Protein AF-A0A066YWQ2-F1 (afdb_monomer_lite)

Sequence (299 aa):
MQLITRDQWGARPPKSPFTPISGTRGVKIHYEGTAVPSSLAAPDQHSRCAARMRDLQASHQANEKEKYIDLAYSAVVCPHGAVFEGRGPGHLQAANGPNLNSAHYSVCAMVGDEGLTEPTTAQLNGLRDAIEWLRSAGGAGSEIKGHRDGYATSCPGEPLYRWVQSGAPRPGGSLPAPAPATPPRPRAGPRPGPAGTCATTPRDRTCGPGSSGWPSAAGRSASTASSGRSPRRWLALSRARRSCRWTASSARRRGPRPGPPPSPEQAGTRSRGPKHCGPPAGEPQPWAARFRRSTPLPP

pLDDT: mean 73.49, std 28.84, range [26.42, 98.94]

Foldseek 3Di:
DAEQECVNLVHDDFQDDFDFDQEAQFEAEFEPQAADALCCLPQVNVVCVSVVLNVQQVVQCPDPVQNGSTRQACWEAELQLYIYGGVHARGFGRPLDPPCRNHHGYYYYHAYPHHRHARHLSRLQSVVVRRVRNVVRHVYHQDYHYSVPRDQDCTPPDNVRVCVVVVSDNPPNDDDDPDPPDPDDPPDPDDDDDDDDDDDDDDDDDDDDDDDDDDDDDDDDDDDDDDDDDDDDDDDDDDDDDHDDPDDDDDDDDDDDDDDDDDDDDDDDDDDDDDDDDDDDDDDDDDDDDDDDDDDDDD

Structure (mmCIF, N/CA/C/O backbone):
data_AF-A0A066YWQ2-F1
#
_entry.id   AF-A0A066YWQ2-F1
#
loop_
_atom_site.group_PDB
_atom_site.id
_atom_site.type_symbol
_atom_site.label_atom_id
_atom_site.label_alt_id
_atom_site.label_comp_id
_atom_site.label_asym_id
_atom_site.label_entity_id
_atom_site.label_seq_id
_atom_site.pdbx_PDB_ins_code
_atom_site.Cartn_x
_atom_site.Cartn_y
_atom_site.Cartn_z
_atom_site.occupancy
_atom_site.B_iso_or_equiv
_atom_site.auth_seq_id
_atom_site.auth_comp_id
_atom_site.auth_asym_id
_atom_site.auth_atom_id
_atom_site.pdbx_PDB_model_num
ATOM 1 N N . MET A 1 1 ? -15.967 -0.315 1.676 1.00 88.50 1 MET A N 1
ATOM 2 C CA . MET A 1 1 ? -14.900 -0.952 0.883 1.00 88.50 1 MET A CA 1
ATOM 3 C C . MET A 1 1 ? -15.358 -1.295 -0.519 1.00 88.50 1 MET A C 1
ATOM 5 O O . MET A 1 1 ? -16.267 -2.098 -0.680 1.00 88.50 1 MET A O 1
ATOM 9 N N . GLN A 1 2 ? -14.688 -0.719 -1.517 1.00 94.94 2 GLN A N 1
ATOM 10 C CA . GLN A 1 2 ? -14.728 -1.166 -2.910 1.00 94.94 2 GLN A CA 1
ATOM 11 C C . GLN A 1 2 ? -13.492 -2.044 -3.161 1.00 94.94 2 GLN A C 1
ATOM 13 O O . GLN A 1 2 ? -12.407 -1.519 -3.405 1.00 94.94 2 GLN A O 1
ATOM 18 N N . LEU A 1 3 ? -13.637 -3.365 -3.023 1.00 98.50 3 LEU A N 1
ATOM 19 C CA . LEU A 1 3 ? -12.562 -4.327 -3.287 1.00 98.50 3 LEU A CA 1
ATOM 20 C C . LEU A 1 3 ? -12.587 -4.747 -4.761 1.00 98.50 3 LEU A C 1
ATOM 22 O O . LEU A 1 3 ? -13.629 -5.154 -5.269 1.00 98.50 3 LEU A O 1
ATOM 26 N N . ILE A 1 4 ? -11.434 -4.665 -5.418 1.00 98.75 4 ILE A N 1
ATOM 27 C CA . ILE A 1 4 ? -11.192 -5.118 -6.785 1.00 98.75 4 ILE A CA 1
ATOM 28 C C . ILE A 1 4 ? -10.240 -6.312 -6.700 1.00 98.75 4 ILE A C 1
ATOM 30 O O . ILE A 1 4 ? -9.050 -6.161 -6.416 1.00 98.75 4 ILE A O 1
ATOM 34 N N . THR A 1 5 ? -10.791 -7.501 -6.910 1.00 98.75 5 THR A N 1
ATOM 35 C CA . THR A 1 5 ? -10.081 -8.787 -6.867 1.00 98.75 5 THR A CA 1
ATOM 36 C C . THR A 1 5 ? -9.057 -8.914 -7.987 1.00 98.75 5 THR A C 1
ATOM 38 O O . THR A 1 5 ? -9.132 -8.209 -8.999 1.00 98.75 5 THR A O 1
ATOM 41 N N . ARG A 1 6 ? -8.125 -9.858 -7.829 1.00 98.62 6 ARG A N 1
ATOM 42 C CA . ARG A 1 6 ? -7.116 -10.194 -8.849 1.00 98.62 6 ARG A CA 1
ATOM 43 C C . ARG A 1 6 ? -7.704 -10.384 -10.245 1.00 98.62 6 ARG A C 1
ATOM 45 O O . ARG A 1 6 ? -7.207 -9.790 -11.202 1.00 98.62 6 ARG A O 1
ATOM 52 N N . ASP A 1 7 ? -8.788 -11.142 -10.350 1.00 98.56 7 ASP A N 1
ATOM 53 C CA . ASP A 1 7 ? -9.440 -11.412 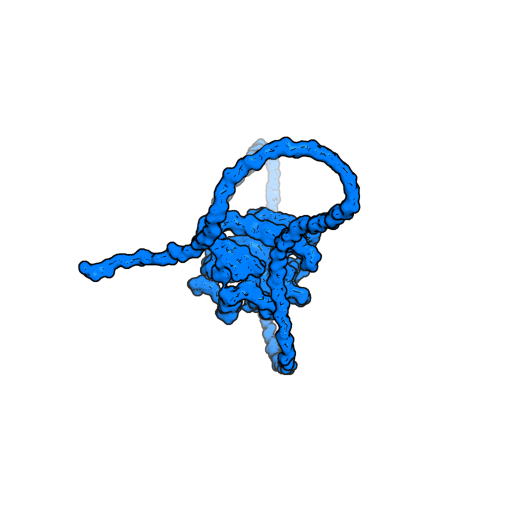-11.632 1.00 98.56 7 ASP A CA 1
ATOM 54 C C . ASP A 1 7 ? -10.046 -10.138 -12.233 1.00 98.56 7 ASP A C 1
ATOM 56 O O . ASP A 1 7 ? -9.893 -9.874 -13.425 1.00 98.56 7 ASP A O 1
ATOM 60 N N . GLN A 1 8 ? -10.659 -9.284 -11.405 1.00 98.62 8 GLN A N 1
ATOM 61 C CA . GLN A 1 8 ? -11.302 -8.047 -11.861 1.00 98.62 8 GLN A CA 1
ATOM 62 C C . GLN A 1 8 ? -10.318 -7.021 -12.438 1.00 98.62 8 GLN A C 1
ATOM 64 O O . GLN A 1 8 ? -10.678 -6.309 -13.376 1.00 98.62 8 GLN A O 1
ATOM 69 N N . TRP A 1 9 ? -9.087 -6.920 -11.919 1.00 98.62 9 TRP A N 1
ATOM 70 C CA . TRP A 1 9 ? -8.071 -6.028 -12.501 1.00 98.62 9 TRP A CA 1
ATOM 71 C C . TRP A 1 9 ? -7.197 -6.701 -13.575 1.00 98.62 9 TRP A C 1
ATOM 73 O O . TRP A 1 9 ? -6.368 -6.038 -14.211 1.00 98.62 9 TRP A O 1
ATOM 83 N N . GLY A 1 10 ? -7.430 -7.987 -13.851 1.00 98.62 10 GLY A N 1
ATOM 84 C CA . GLY A 1 10 ? -6.698 -8.756 -14.856 1.00 98.62 10 GLY A CA 1
ATOM 85 C C . GLY A 1 10 ? -5.274 -9.082 -14.415 1.00 98.62 10 GLY A C 1
ATOM 86 O O . GLY A 1 10 ? -4.327 -8.874 -15.179 1.00 98.62 10 GLY A O 1
ATOM 87 N N . ALA A 1 11 ? -5.117 -9.538 -13.172 1.00 98.62 11 ALA A N 1
ATOM 88 C CA . ALA A 1 11 ? -3.845 -9.995 -12.639 1.00 98.62 11 ALA A CA 1
ATOM 89 C C . ALA A 1 11 ? -3.306 -11.191 -13.420 1.00 98.62 11 ALA A C 1
ATOM 91 O O . ALA A 1 11 ? -4.021 -12.146 -13.714 1.00 98.62 11 ALA A O 1
ATOM 92 N N . ARG A 1 12 ? -1.998 -11.197 -13.668 1.00 98.44 12 ARG A N 1
ATOM 93 C CA . ARG A 1 12 ? -1.295 -12.418 -14.068 1.00 98.44 12 ARG A CA 1
ATOM 94 C C . ARG A 1 12 ? -1.257 -13.414 -12.902 1.00 98.44 12 ARG A C 1
ATOM 96 O O . ARG A 1 12 ? -1.299 -12.992 -11.737 1.00 98.44 12 ARG A O 1
ATOM 103 N N . PRO A 1 13 ? -1.125 -14.722 -13.172 1.00 98.12 13 PRO A N 1
ATOM 104 C CA . PRO A 1 13 ? -0.831 -15.683 -12.119 1.00 98.12 13 PRO A CA 1
ATOM 105 C C . PRO A 1 13 ? 0.529 -15.374 -11.461 1.00 98.12 13 PRO A C 1
ATOM 107 O O . PRO A 1 13 ? 1.433 -14.835 -12.117 1.00 98.12 13 PRO A O 1
ATOM 110 N N . PRO A 1 14 ? 0.704 -15.703 -10.170 1.00 98.44 14 PRO A N 1
ATOM 111 C CA . PRO A 1 14 ? 2.017 -15.666 -9.547 1.00 98.44 14 PRO A CA 1
ATOM 112 C C . PRO A 1 14 ? 2.930 -16.727 -10.190 1.00 98.44 14 PRO A C 1
ATOM 114 O O . PRO A 1 14 ? 2.472 -17.783 -10.622 1.00 98.44 14 PRO A O 1
ATOM 117 N N . LYS A 1 15 ? 4.241 -16.469 -10.237 1.00 98.38 15 LYS A N 1
ATOM 118 C CA . LYS A 1 15 ? 5.253 -17.381 -10.807 1.00 98.38 15 LYS A CA 1
ATOM 119 C C . LYS A 1 15 ? 5.397 -18.696 -10.034 1.00 98.38 15 LYS A C 1
ATOM 121 O O . LYS A 1 15 ? 5.947 -19.657 -10.558 1.00 98.38 15 LYS A O 1
ATOM 126 N N . SER A 1 16 ? 4.938 -18.723 -8.788 1.00 97.69 16 SER A N 1
ATOM 127 C CA . SER A 1 16 ? 4.851 -19.904 -7.934 1.00 97.69 16 SER A CA 1
ATOM 128 C C . SER A 1 16 ? 3.700 -19.722 -6.936 1.00 97.69 16 SER A C 1
ATOM 130 O O . SER A 1 16 ? 3.241 -18.590 -6.754 1.00 97.69 16 SER A O 1
ATOM 132 N N . PRO A 1 17 ? 3.244 -20.783 -6.249 1.00 98.19 17 PRO A N 1
ATOM 133 C CA . PRO A 1 17 ? 2.240 -20.654 -5.196 1.00 98.19 17 PRO A CA 1
ATOM 134 C C . PRO A 1 17 ? 2.660 -19.669 -4.096 1.00 98.19 17 PRO A C 1
ATOM 136 O O . PRO A 1 17 ? 3.846 -19.552 -3.770 1.00 98.19 17 PRO A O 1
ATOM 139 N N . PHE A 1 18 ? 1.686 -18.970 -3.511 1.00 98.12 18 PHE A N 1
ATOM 140 C CA . PHE A 1 18 ? 1.931 -18.115 -2.353 1.00 98.12 18 PHE A CA 1
ATOM 141 C C . PHE A 1 18 ? 2.235 -18.948 -1.109 1.00 98.12 18 PHE A C 1
ATOM 143 O O . PHE A 1 18 ? 1.612 -19.977 -0.861 1.00 98.12 18 PHE A O 1
ATOM 150 N N . THR A 1 19 ? 3.159 -18.462 -0.283 1.00 98.00 19 THR A N 1
ATOM 151 C CA . THR A 1 19 ? 3.387 -19.023 1.051 1.00 98.00 19 THR A CA 1
ATOM 152 C C . THR A 1 19 ? 2.264 -18.577 1.993 1.00 98.00 19 THR A C 1
ATOM 154 O O . THR A 1 19 ? 2.070 -17.364 2.139 1.00 98.00 19 THR A O 1
ATOM 157 N N . PRO A 1 20 ? 1.543 -19.506 2.645 1.00 98.25 20 PRO A N 1
ATOM 158 C CA . PRO A 1 20 ? 0.474 -19.156 3.569 1.00 98.25 20 PRO A CA 1
ATOM 159 C C . PRO A 1 20 ? 1.014 -18.602 4.896 1.00 98.25 20 PRO A C 1
ATOM 161 O O . PRO A 1 20 ? 2.074 -19.014 5.370 1.00 98.25 20 PRO A O 1
ATOM 164 N N . ILE A 1 21 ? 0.260 -17.694 5.517 1.00 98.12 21 ILE A N 1
ATOM 165 C CA . ILE A 1 21 ? 0.469 -17.190 6.882 1.00 98.12 21 ILE A CA 1
ATOM 166 C C . ILE A 1 21 ? -0.873 -17.096 7.616 1.00 98.12 21 ILE A C 1
ATOM 168 O O . ILE A 1 21 ? -1.898 -16.816 7.004 1.00 98.12 21 ILE A O 1
ATOM 172 N N . SER A 1 22 ? -0.878 -17.311 8.933 1.00 96.00 22 SER A N 1
ATOM 173 C CA . SER A 1 22 ? -2.106 -17.293 9.748 1.00 96.00 22 SER A CA 1
ATOM 174 C C . SER A 1 22 ? -2.487 -15.909 10.284 1.00 96.00 22 SER A C 1
ATOM 176 O O . SER A 1 22 ? -3.611 -15.714 10.738 1.00 96.00 22 SER A O 1
ATOM 178 N N . GLY A 1 23 ? -1.558 -14.951 10.263 1.00 97.12 23 GLY A N 1
ATOM 179 C CA . GLY A 1 23 ? -1.758 -13.624 10.829 1.00 97.12 23 GLY A CA 1
ATOM 180 C C . GLY A 1 23 ? -0.474 -12.810 10.882 1.00 97.12 23 GLY A C 1
ATOM 181 O O . GLY A 1 23 ? 0.614 -13.299 10.577 1.00 97.12 23 GLY A O 1
ATOM 182 N N . THR A 1 24 ? -0.604 -11.545 11.273 1.00 98.50 24 THR A N 1
ATOM 183 C CA . THR A 1 24 ? 0.522 -10.613 11.428 1.00 98.50 24 THR A CA 1
ATOM 184 C C . THR A 1 24 ? 0.263 -9.675 12.607 1.00 98.50 24 THR A C 1
ATOM 186 O O . THR A 1 24 ? -0.856 -9.587 13.103 1.00 98.50 24 THR A O 1
ATOM 189 N N . ARG A 1 25 ? 1.259 -8.906 13.059 1.00 98.56 25 ARG A N 1
ATOM 190 C CA . ARG A 1 25 ? 1.051 -7.904 14.125 1.00 98.56 25 ARG A CA 1
ATOM 191 C C . ARG A 1 25 ? 0.241 -6.690 13.663 1.00 98.56 25 ARG A C 1
ATOM 193 O O . ARG A 1 25 ? -0.230 -5.916 14.493 1.00 98.56 25 ARG A O 1
ATOM 200 N N . GLY A 1 26 ? 0.063 -6.528 12.354 1.00 98.56 26 GLY A N 1
ATOM 201 C CA . GLY A 1 26 ? -0.712 -5.444 11.769 1.00 98.56 26 GLY A CA 1
ATOM 202 C C . GLY A 1 26 ? -0.311 -5.153 10.328 1.00 98.56 26 GLY A C 1
ATOM 203 O O . GLY A 1 26 ? 0.072 -6.048 9.576 1.00 98.56 26 GLY A O 1
ATOM 204 N N . VAL A 1 27 ? -0.360 -3.881 9.947 1.00 98.88 27 VAL A N 1
ATOM 205 C CA . VAL A 1 27 ? -0.146 -3.434 8.568 1.00 98.88 27 VAL A CA 1
ATOM 206 C C . VAL A 1 27 ? 0.951 -2.375 8.496 1.00 98.88 27 VAL A C 1
ATOM 208 O O . VAL A 1 27 ? 1.024 -1.476 9.336 1.00 98.88 27 VAL A O 1
ATOM 211 N N . LYS A 1 28 ? 1.787 -2.462 7.458 1.00 98.81 28 LYS A N 1
ATOM 212 C CA . LYS A 1 28 ? 2.696 -1.393 7.045 1.00 98.81 28 LYS A CA 1
ATOM 213 C C . LYS A 1 28 ? 2.186 -0.695 5.790 1.00 98.81 28 LYS A C 1
ATOM 215 O O . LYS A 1 28 ? 1.815 -1.355 4.822 1.00 98.81 28 LYS A O 1
ATOM 220 N N . ILE A 1 29 ? 2.190 0.632 5.815 1.00 98.88 29 ILE A N 1
ATOM 221 C CA . ILE A 1 29 ? 1.827 1.500 4.698 1.00 98.88 29 ILE A CA 1
ATOM 222 C C . ILE A 1 29 ? 3.054 1.766 3.837 1.00 98.88 29 ILE A C 1
ATOM 224 O O . ILE A 1 29 ? 4.152 2.002 4.356 1.00 98.88 29 ILE A O 1
ATOM 228 N N . HIS A 1 30 ? 2.834 1.722 2.527 1.00 98.88 30 HIS A N 1
ATOM 229 C CA . HIS A 1 30 ? 3.822 1.923 1.477 1.00 98.88 30 HIS A CA 1
ATOM 230 C C . HIS A 1 30 ? 3.360 2.969 0.460 1.00 98.88 30 HIS A C 1
ATOM 232 O O . HIS A 1 30 ? 2.181 3.308 0.399 1.00 98.88 30 HIS A O 1
ATOM 238 N N . TYR A 1 31 ? 4.307 3.429 -0.350 1.00 98.62 31 TYR A N 1
ATOM 239 C CA . TYR A 1 31 ? 4.093 4.160 -1.602 1.00 98.62 31 TYR A CA 1
ATOM 240 C C . TYR A 1 31 ? 4.816 3.431 -2.747 1.00 98.62 31 TYR A C 1
ATOM 242 O O . TYR A 1 31 ? 5.584 2.499 -2.486 1.00 98.62 31 TYR A O 1
ATOM 250 N N . GLU A 1 32 ? 4.611 3.839 -3.998 1.00 98.06 32 GLU A N 1
ATOM 251 C CA . GLU A 1 32 ? 5.226 3.162 -5.151 1.00 98.06 32 GLU A CA 1
ATOM 252 C C . GLU A 1 32 ? 6.736 3.408 -5.276 1.00 98.06 32 GLU A C 1
ATOM 254 O O . GLU A 1 32 ? 7.423 2.642 -5.948 1.00 98.06 32 GLU A O 1
ATOM 259 N N . GLY A 1 33 ? 7.265 4.471 -4.656 1.00 93.56 33 GLY A N 1
ATOM 260 C CA . GLY A 1 33 ? 8.689 4.825 -4.742 1.00 93.56 33 GLY A CA 1
ATOM 261 C C . GLY A 1 33 ? 9.175 5.137 -6.164 1.00 93.56 33 GLY A C 1
ATOM 262 O O . GLY A 1 33 ? 10.365 5.019 -6.442 1.00 93.56 33 GLY A O 1
ATOM 263 N N . THR A 1 34 ? 8.242 5.464 -7.060 1.00 95.12 34 THR A N 1
ATOM 264 C CA . THR A 1 34 ? 8.469 5.924 -8.433 1.00 95.12 34 THR A CA 1
ATOM 265 C C . THR A 1 34 ? 7.416 6.971 -8.790 1.00 95.12 34 THR A C 1
ATOM 267 O O . THR A 1 34 ? 6.394 7.081 -8.109 1.00 95.12 34 THR A O 1
ATOM 270 N N . ALA A 1 35 ? 7.625 7.722 -9.873 1.00 97.56 35 ALA A N 1
ATOM 271 C CA . ALA A 1 35 ? 6.691 8.756 -10.299 1.00 97.56 35 ALA A CA 1
ATOM 272 C C . ALA A 1 35 ? 5.272 8.210 -10.579 1.00 97.56 35 ALA A C 1
ATOM 274 O O . ALA A 1 35 ? 5.056 7.269 -11.353 1.00 97.56 35 ALA A O 1
ATOM 275 N N . VAL A 1 36 ? 4.268 8.870 -10.002 1.00 98.31 36 VAL A N 1
ATOM 276 C CA . VAL A 1 36 ? 2.846 8.658 -10.309 1.00 98.31 36 VAL A CA 1
ATOM 277 C C . VAL A 1 36 ? 2.323 9.932 -10.969 1.00 98.31 36 VAL A C 1
ATOM 279 O O . VAL A 1 36 ? 2.427 10.989 -10.361 1.00 98.31 36 VAL A O 1
ATOM 282 N N . PRO A 1 37 ? 1.740 9.910 -12.181 1.00 98.06 37 PRO A N 1
ATOM 283 C CA . PRO A 1 37 ? 1.176 11.121 -12.769 1.00 98.06 37 PRO A CA 1
ATOM 284 C C . PRO A 1 37 ? 0.063 11.701 -11.889 1.00 98.06 37 PRO A C 1
ATOM 286 O O . PRO A 1 37 ? -0.891 10.997 -11.563 1.00 98.06 37 PRO A O 1
ATOM 289 N N . SER A 1 38 ? 0.139 12.994 -11.563 1.00 97.94 38 SER A N 1
ATOM 290 C CA . SER A 1 38 ? -0.881 13.694 -10.763 1.00 97.94 38 SER A CA 1
ATOM 291 C C . SER A 1 38 ? -2.282 13.611 -11.374 1.00 97.94 38 SER A C 1
ATOM 293 O O . SER A 1 38 ? -3.269 13.569 -10.646 1.00 97.94 38 SER A O 1
ATOM 295 N N . SER A 1 39 ? -2.376 13.501 -12.704 1.00 97.75 39 SER A N 1
ATOM 296 C CA . SER A 1 39 ? -3.644 13.313 -13.416 1.00 97.75 39 SER A CA 1
ATOM 297 C C . SER A 1 39 ? -4.366 12.017 -13.049 1.00 97.75 39 SER A C 1
ATOM 299 O O . SER A 1 39 ? -5.581 11.962 -13.187 1.00 97.75 39 SER A O 1
ATOM 301 N N . LEU A 1 40 ? -3.675 10.997 -12.524 1.00 98.19 40 LEU A N 1
ATOM 302 C CA . LEU A 1 40 ? -4.314 9.754 -12.085 1.00 98.19 40 LEU A CA 1
ATOM 303 C C . LEU A 1 40 ? -5.325 9.981 -10.950 1.00 98.19 40 LEU A C 1
ATOM 305 O O . LEU A 1 40 ? -6.242 9.183 -10.799 1.00 98.19 40 LEU A O 1
ATOM 309 N N . ALA A 1 41 ? -5.183 11.060 -10.174 1.00 98.06 41 ALA A N 1
ATOM 310 C CA . ALA A 1 41 ? -6.115 11.401 -9.102 1.00 98.06 41 ALA A CA 1
ATOM 311 C C . ALA A 1 41 ? -7.400 12.095 -9.577 1.00 98.06 41 ALA A C 1
ATOM 313 O O . ALA A 1 41 ? -8.307 12.286 -8.766 1.00 98.06 41 ALA A O 1
ATOM 314 N N . ALA A 1 42 ? -7.506 12.476 -10.855 1.00 97.94 42 ALA A N 1
ATOM 315 C CA . ALA A 1 42 ? -8.725 13.099 -11.353 1.00 97.94 42 ALA A CA 1
ATOM 316 C C . ALA A 1 42 ? -9.914 12.113 -11.258 1.00 97.94 42 ALA A C 1
ATOM 318 O O . ALA A 1 42 ? -9.726 10.915 -11.508 1.00 97.94 42 ALA A O 1
ATOM 319 N N . PRO A 1 43 ? -11.125 12.567 -10.870 1.00 96.25 43 PRO A N 1
ATOM 320 C CA . PRO A 1 43 ? -12.251 11.677 -10.558 1.00 96.25 43 PRO A CA 1
ATOM 321 C C . PRO A 1 43 ? -12.646 10.705 -11.680 1.00 96.25 43 PRO A C 1
ATOM 323 O O . PRO A 1 43 ? -13.055 9.580 -11.411 1.00 96.25 43 PRO A O 1
ATOM 326 N N . ASP A 1 44 ? -12.480 11.114 -12.935 1.00 97.19 44 ASP A N 1
ATOM 327 C CA . ASP A 1 44 ? -12.790 10.355 -14.150 1.00 97.19 44 ASP A CA 1
ATOM 328 C C . ASP A 1 44 ? -11.692 9.350 -14.554 1.00 97.19 44 ASP A C 1
ATOM 330 O O . ASP A 1 44 ? -11.875 8.549 -15.469 1.00 97.19 44 ASP A O 1
ATOM 334 N N . GLN A 1 45 ? -10.548 9.345 -13.863 1.00 98.12 45 GLN A N 1
ATOM 335 C CA . GLN A 1 45 ? -9.370 8.552 -14.239 1.00 98.12 45 GLN A CA 1
ATOM 336 C C . GLN A 1 45 ? -9.274 7.200 -13.513 1.00 98.12 45 GLN A C 1
ATOM 338 O O . GLN A 1 45 ? -8.271 6.495 -13.651 1.00 98.12 45 GLN A O 1
ATOM 343 N N . HIS A 1 46 ? -10.314 6.790 -12.775 1.00 98.25 46 HIS A N 1
ATOM 344 C CA . HIS A 1 46 ? -10.330 5.517 -12.040 1.00 98.25 46 HIS A CA 1
ATOM 345 C C . HIS A 1 46 ? -10.095 4.290 -12.935 1.00 98.25 46 HIS A C 1
ATOM 347 O O . HIS A 1 46 ? -9.406 3.344 -12.548 1.00 98.25 46 HIS A O 1
ATOM 353 N N . SER A 1 47 ? -10.588 4.332 -14.174 1.00 97.62 47 SER A N 1
ATOM 354 C CA . SER A 1 47 ? -10.412 3.267 -15.171 1.00 97.62 47 SER A CA 1
ATOM 355 C C . SER A 1 47 ? -8.940 2.941 -15.471 1.00 97.62 47 SER A C 1
ATOM 357 O O . SER A 1 47 ? -8.623 1.831 -15.901 1.00 97.62 47 SER A O 1
ATOM 359 N N . ARG A 1 48 ? -8.009 3.865 -15.195 1.00 98.31 48 ARG A N 1
ATOM 360 C CA . ARG A 1 48 ? -6.566 3.685 -15.426 1.00 98.31 48 ARG A CA 1
ATOM 361 C C . ARG A 1 48 ? -5.854 2.948 -14.294 1.00 98.31 48 ARG A C 1
ATOM 363 O O . ARG A 1 48 ? -4.739 2.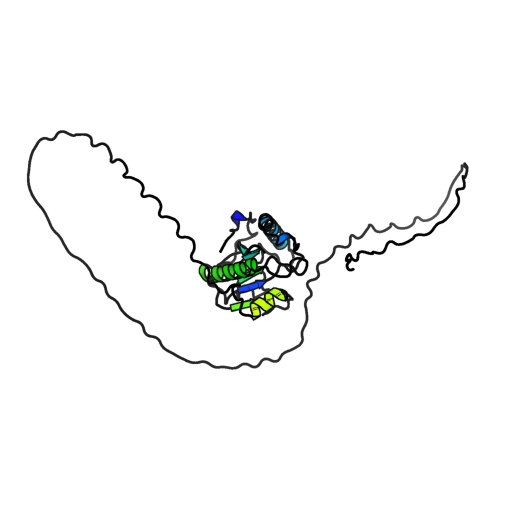468 -14.492 1.00 98.31 48 ARG A O 1
ATOM 370 N N . CYS A 1 49 ? -6.475 2.816 -13.123 1.00 98.62 49 CYS A N 1
ATOM 371 C CA . CYS A 1 49 ? -5.845 2.195 -11.958 1.00 98.62 49 CYS A CA 1
ATOM 372 C C . CYS A 1 49 ? -5.584 0.695 -12.165 1.00 98.62 49 CYS A C 1
ATOM 374 O O . CYS A 1 49 ? -4.528 0.208 -11.770 1.00 98.62 49 CYS A O 1
ATOM 376 N N . ALA A 1 50 ? -6.479 -0.023 -12.853 1.00 98.69 50 ALA A N 1
ATOM 377 C CA . ALA A 1 50 ? -6.266 -1.435 -13.182 1.00 98.69 50 ALA A CA 1
ATOM 378 C C . ALA A 1 50 ? -5.072 -1.636 -14.134 1.00 98.69 50 ALA A C 1
ATOM 380 O O . ALA A 1 50 ? -4.292 -2.571 -13.965 1.00 98.69 50 ALA A O 1
ATOM 381 N N . ALA A 1 51 ? -4.879 -0.733 -15.103 1.00 98.56 51 ALA A N 1
ATOM 382 C CA . ALA A 1 51 ? -3.699 -0.766 -15.966 1.00 98.56 51 ALA A CA 1
ATOM 383 C C . ALA A 1 51 ? -2.412 -0.552 -15.156 1.00 98.56 51 ALA A C 1
ATOM 385 O O . ALA A 1 51 ? -1.490 -1.356 -15.263 1.00 98.56 51 ALA A O 1
ATOM 386 N N . ARG A 1 52 ? -2.398 0.435 -14.251 1.00 98.50 52 ARG A N 1
ATOM 387 C CA . ARG A 1 52 ? -1.254 0.677 -13.361 1.00 98.50 52 ARG A CA 1
ATOM 388 C C . ARG A 1 52 ? -0.944 -0.513 -12.447 1.00 98.50 52 ARG A C 1
ATOM 390 O O . ARG A 1 52 ? 0.222 -0.822 -12.228 1.00 98.50 52 ARG A O 1
ATOM 397 N N . MET A 1 53 ? -1.963 -1.216 -11.946 1.00 98.75 53 MET A N 1
ATOM 398 C CA . MET A 1 53 ? -1.770 -2.458 -11.182 1.00 98.75 53 MET A CA 1
ATOM 399 C C . MET A 1 53 ? -1.036 -3.529 -11.992 1.00 98.75 53 MET A C 1
ATOM 401 O O . MET A 1 53 ? -0.114 -4.164 -11.477 1.00 98.75 53 MET A O 1
ATOM 405 N N . ARG A 1 54 ? -1.401 -3.701 -13.267 1.00 98.81 54 ARG A N 1
ATOM 406 C CA . ARG A 1 54 ? -0.716 -4.634 -14.173 1.00 98.81 54 ARG A CA 1
ATOM 407 C C . ARG A 1 54 ? 0.726 -4.209 -14.445 1.00 98.81 54 ARG A C 1
ATOM 409 O O . ARG A 1 54 ? 1.600 -5.072 -14.450 1.00 98.81 54 ARG A O 1
ATOM 416 N N . ASP A 1 55 ? 0.990 -2.912 -14.585 1.00 98.50 55 ASP A N 1
ATOM 417 C CA . ASP A 1 55 ? 2.352 -2.388 -14.755 1.00 98.50 55 ASP A CA 1
ATOM 418 C C . ASP A 1 55 ? 3.217 -2.649 -13.511 1.00 98.50 55 ASP A C 1
ATOM 420 O O . ASP A 1 55 ? 4.341 -3.147 -13.620 1.00 98.50 55 ASP A O 1
ATOM 424 N N . LEU A 1 56 ? 2.674 -2.402 -12.312 1.00 98.50 56 LEU A N 1
ATOM 425 C CA . LEU A 1 56 ? 3.339 -2.711 -11.042 1.00 98.50 56 LEU A CA 1
ATOM 426 C C . LEU A 1 56 ? 3.625 -4.209 -10.898 1.00 98.50 56 LEU A C 1
ATOM 428 O O . LEU A 1 56 ? 4.722 -4.598 -10.494 1.00 98.50 56 LEU A O 1
ATOM 432 N N . GLN A 1 57 ? 2.658 -5.066 -11.229 1.00 98.75 57 GLN A N 1
ATOM 433 C CA . GLN A 1 57 ? 2.843 -6.515 -11.194 1.00 98.75 57 GLN A CA 1
ATOM 434 C C . GLN A 1 57 ? 3.931 -6.962 -12.177 1.00 98.75 57 GLN A C 1
ATOM 436 O O . GLN A 1 57 ? 4.820 -7.726 -11.796 1.00 98.75 57 GLN A O 1
ATOM 441 N N . ALA A 1 58 ? 3.886 -6.470 -13.418 1.00 98.56 58 ALA A N 1
ATOM 442 C CA . ALA A 1 58 ? 4.860 -6.802 -14.450 1.00 98.56 58 ALA A CA 1
ATOM 443 C C . ALA A 1 58 ? 6.277 -6.376 -14.044 1.00 98.56 58 ALA A C 1
ATOM 445 O O . ALA A 1 58 ? 7.206 -7.174 -14.162 1.00 98.56 58 ALA A O 1
ATOM 446 N N . SER A 1 59 ? 6.430 -5.166 -13.499 1.00 98.06 59 SER A N 1
ATOM 447 C CA . SER A 1 59 ? 7.704 -4.659 -12.979 1.00 98.06 59 SER A CA 1
ATOM 448 C C . SER A 1 59 ? 8.246 -5.526 -11.838 1.00 98.06 59 SER A C 1
ATOM 450 O O . SER A 1 59 ? 9.401 -5.953 -11.873 1.00 98.06 59 SER A O 1
ATOM 452 N N . HIS A 1 60 ? 7.407 -5.880 -10.856 1.00 98.31 60 HIS A N 1
ATOM 453 C CA . HIS A 1 60 ? 7.825 -6.754 -9.759 1.00 98.31 60 HIS A CA 1
ATOM 454 C C . HIS A 1 60 ? 8.248 -8.137 -10.252 1.00 98.31 60 HIS A C 1
ATOM 456 O O . HIS A 1 60 ? 9.313 -8.624 -9.877 1.00 98.31 60 HIS A O 1
ATOM 462 N N . GLN A 1 61 ? 7.452 -8.759 -11.120 1.00 98.31 61 GLN A N 1
ATOM 463 C CA . GLN A 1 61 ? 7.780 -10.068 -11.674 1.00 98.31 61 GLN A CA 1
ATOM 464 C C . GLN A 1 61 ? 9.046 -10.031 -12.543 1.00 98.31 61 GLN A C 1
ATOM 466 O O . GLN A 1 61 ? 9.765 -11.026 -12.587 1.00 98.31 61 GLN A O 1
ATOM 471 N N . ALA A 1 62 ? 9.355 -8.918 -13.210 1.00 97.75 62 ALA A N 1
ATOM 472 C CA . ALA A 1 62 ? 10.578 -8.756 -13.998 1.00 97.75 62 ALA A CA 1
ATOM 473 C C . ALA A 1 62 ? 11.836 -8.471 -13.152 1.00 97.75 62 ALA A C 1
ATOM 475 O O . ALA A 1 62 ? 12.943 -8.486 -13.682 1.00 97.75 62 ALA A O 1
ATOM 476 N N . ASN A 1 63 ? 11.702 -8.214 -11.848 1.00 96.00 63 ASN A N 1
ATOM 477 C CA . ASN A 1 63 ? 12.833 -7.862 -10.996 1.00 96.00 63 ASN A CA 1
ATOM 478 C C . ASN A 1 63 ? 13.703 -9.090 -10.664 1.00 96.00 63 ASN A C 1
ATOM 480 O O . ASN A 1 63 ? 13.364 -9.898 -9.798 1.00 96.00 63 ASN A O 1
ATOM 484 N N . GLU A 1 64 ? 14.860 -9.202 -11.318 1.00 94.06 64 GLU A N 1
ATOM 485 C CA . GLU A 1 64 ? 15.806 -10.315 -11.139 1.00 94.06 64 GLU A CA 1
ATOM 486 C C . GLU A 1 64 ? 16.546 -10.302 -9.793 1.00 94.06 64 GLU A C 1
ATOM 488 O O . GLU A 1 64 ? 17.029 -11.342 -9.337 1.00 94.06 64 GLU A O 1
ATOM 493 N N . LYS A 1 65 ? 16.624 -9.138 -9.139 1.00 93.62 65 LYS A N 1
ATOM 494 C CA . LYS A 1 65 ? 17.305 -8.974 -7.852 1.00 93.62 65 LYS A CA 1
ATOM 495 C C . LYS A 1 65 ? 16.436 -9.467 -6.698 1.00 93.62 65 LYS A C 1
ATOM 497 O O . LYS A 1 65 ? 16.889 -10.267 -5.887 1.00 93.62 65 LYS A O 1
ATOM 502 N N . GLU A 1 66 ? 15.197 -8.988 -6.637 1.00 91.38 66 GLU A N 1
ATOM 503 C CA . GLU A 1 66 ? 14.250 -9.314 -5.562 1.00 91.38 66 GLU A CA 1
ATOM 504 C C . GLU A 1 66 ? 13.467 -10.605 -5.848 1.00 91.38 66 GLU A C 1
ATOM 506 O O . GLU A 1 66 ? 12.913 -11.215 -4.934 1.00 91.38 66 GLU A O 1
ATOM 511 N N . LYS A 1 67 ? 13.438 -11.041 -7.117 1.00 93.75 67 LYS A N 1
ATOM 512 C CA . LYS A 1 67 ? 12.826 -12.296 -7.581 1.00 93.75 67 LYS A CA 1
ATOM 513 C C . LYS A 1 67 ? 11.377 -12.453 -7.132 1.00 93.75 67 LYS A C 1
ATOM 515 O O . LYS A 1 67 ? 10.949 -13.530 -6.711 1.00 93.75 67 LYS A O 1
ATOM 520 N N . TYR A 1 68 ? 10.603 -11.374 -7.210 1.00 96.62 68 TYR A N 1
ATOM 521 C CA . TYR A 1 68 ? 9.215 -11.431 -6.790 1.00 96.62 68 TYR A CA 1
ATOM 522 C C . TYR A 1 68 ? 8.421 -12.404 -7.665 1.00 96.62 68 TYR A C 1
ATOM 524 O O . TYR A 1 68 ? 8.397 -12.313 -8.892 1.00 96.62 68 TYR A O 1
ATOM 532 N N . ILE A 1 69 ? 7.718 -13.322 -7.007 1.00 97.88 69 ILE A N 1
ATOM 533 C CA . ILE A 1 69 ? 6.813 -14.257 -7.682 1.00 97.88 69 ILE A CA 1
ATOM 534 C C . ILE A 1 69 ? 5.565 -13.540 -8.216 1.00 97.88 69 ILE A C 1
ATOM 536 O O . ILE A 1 69 ? 4.917 -14.004 -9.147 1.00 97.88 69 ILE A O 1
ATOM 540 N N . ASP A 1 70 ? 5.236 -12.388 -7.638 1.00 98.50 70 ASP A N 1
ATOM 541 C CA . ASP A 1 70 ? 4.071 -11.573 -7.958 1.00 98.50 70 ASP A CA 1
ATOM 542 C C . ASP A 1 70 ? 4.239 -10.152 -7.397 1.00 98.50 70 ASP A C 1
ATOM 544 O O . ASP A 1 70 ? 5.248 -9.877 -6.743 1.00 98.50 70 ASP A O 1
ATOM 548 N N . LEU A 1 71 ? 3.238 -9.280 -7.566 1.00 98.31 71 LEU A N 1
ATOM 549 C CA . LEU A 1 71 ? 3.124 -8.000 -6.865 1.00 98.31 71 LEU A CA 1
ATOM 550 C C . LEU A 1 71 ? 3.577 -8.118 -5.396 1.00 98.31 71 LEU A C 1
ATOM 552 O O . LEU A 1 71 ? 3.165 -9.029 -4.678 1.00 98.31 71 LEU A O 1
ATOM 556 N N . ALA A 1 72 ? 4.450 -7.219 -4.939 1.00 98.19 72 ALA A N 1
ATOM 557 C CA . ALA A 1 72 ? 5.066 -7.341 -3.617 1.00 98.19 72 ALA A CA 1
ATOM 558 C C . ALA A 1 72 ? 4.090 -7.095 -2.449 1.00 98.19 72 ALA A C 1
ATOM 560 O O . ALA A 1 72 ? 4.304 -7.617 -1.353 1.00 98.19 72 ALA A O 1
ATOM 561 N N . TYR A 1 73 ? 3.027 -6.321 -2.677 1.00 98.81 73 TYR A N 1
ATOM 562 C CA . TYR A 1 73 ? 2.110 -5.857 -1.636 1.00 98.81 73 TYR A CA 1
ATOM 563 C C . TYR A 1 73 ? 0.935 -6.810 -1.394 1.00 98.81 73 TYR A C 1
ATOM 565 O O . TYR A 1 73 ? 0.464 -7.483 -2.314 1.00 98.81 73 TYR A O 1
ATOM 573 N N . SER A 1 74 ? 0.405 -6.825 -0.170 1.00 98.88 74 SER A N 1
ATOM 574 C CA . SER A 1 74 ? -0.861 -7.508 0.137 1.00 98.88 74 SER A CA 1
ATOM 575 C C . SER A 1 74 ? -2.041 -6.821 -0.550 1.00 98.88 74 SER A C 1
ATOM 577 O O . SER A 1 74 ? -2.897 -7.499 -1.112 1.00 98.88 74 SER A O 1
ATOM 579 N N . ALA A 1 75 ? -2.060 -5.486 -0.552 1.00 98.94 75 ALA A N 1
ATOM 580 C CA . ALA A 1 75 ? -3.073 -4.679 -1.226 1.00 98.94 75 ALA A CA 1
ATOM 581 C C . ALA A 1 75 ? -2.477 -3.379 -1.779 1.00 98.94 75 ALA A C 1
ATOM 583 O O . ALA A 1 75 ? -1.448 -2.902 -1.291 1.00 98.94 75 ALA A O 1
ATOM 584 N N . VAL A 1 76 ? -3.154 -2.779 -2.755 1.00 98.94 76 VAL A N 1
ATOM 585 C CA . VAL A 1 76 ? -2.839 -1.441 -3.271 1.00 98.94 76 VAL A CA 1
ATOM 586 C C . VAL A 1 76 ? -4.108 -0.600 -3.280 1.00 98.94 76 VAL A C 1
ATOM 588 O O . VAL A 1 76 ? -5.156 -1.084 -3.684 1.00 98.94 76 VAL A O 1
ATOM 591 N N . VAL A 1 77 ? -4.042 0.657 -2.850 1.00 98.94 77 VAL A N 1
ATOM 592 C CA . VAL A 1 77 ? -5.201 1.558 -2.820 1.00 98.94 77 VAL A CA 1
ATOM 593 C C . VAL A 1 77 ? -4.992 2.695 -3.801 1.00 98.94 77 VAL A C 1
ATOM 595 O O . VAL A 1 77 ? -4.009 3.434 -3.704 1.00 98.94 77 VAL A O 1
ATOM 598 N N . CYS A 1 78 ? -5.917 2.847 -4.746 1.00 98.75 78 CYS A N 1
ATOM 599 C CA . CYS A 1 78 ? -5.825 3.904 -5.744 1.00 98.75 78 CYS A CA 1
ATOM 600 C C . CYS A 1 78 ? -6.253 5.278 -5.194 1.00 98.75 78 CYS A C 1
ATOM 602 O O . CYS A 1 78 ? -6.900 5.347 -4.144 1.00 98.75 78 CYS A O 1
ATOM 604 N N . PRO A 1 79 ? -5.954 6.383 -5.902 1.00 98.75 79 PRO A N 1
ATOM 605 C CA . PRO A 1 79 ? -6.356 7.728 -5.486 1.00 98.75 79 PRO A CA 1
ATOM 606 C C . PRO A 1 79 ? -7.876 7.925 -5.365 1.00 98.75 79 PRO A C 1
ATOM 608 O O . PRO A 1 79 ? -8.320 8.886 -4.747 1.00 98.75 79 PRO A O 1
ATOM 611 N N . HIS A 1 80 ? -8.690 7.025 -5.922 1.00 98.69 80 HIS A N 1
ATOM 612 C CA . HIS A 1 80 ? -10.156 7.054 -5.828 1.00 98.69 80 HIS A CA 1
ATOM 613 C C . HIS A 1 80 ? -10.707 6.264 -4.634 1.00 98.69 80 HIS A C 1
ATOM 615 O O . HIS A 1 80 ? -11.915 6.235 -4.432 1.00 98.69 80 HIS A O 1
ATOM 621 N N . GLY A 1 81 ? -9.843 5.625 -3.836 1.00 98.50 81 GLY A N 1
ATOM 622 C CA . GLY A 1 81 ? -10.233 4.876 -2.636 1.00 98.50 81 GLY A CA 1
ATOM 623 C C . GLY A 1 81 ? -10.581 3.403 -2.855 1.00 98.50 81 GLY A C 1
ATOM 624 O O . GLY A 1 81 ? -10.874 2.708 -1.882 1.00 98.50 81 GLY A O 1
ATOM 625 N N . ALA A 1 82 ? -10.509 2.896 -4.088 1.00 98.81 82 ALA A N 1
ATOM 626 C CA . ALA A 1 82 ? -10.679 1.470 -4.349 1.00 98.81 82 ALA A CA 1
ATOM 627 C C . ALA A 1 82 ? -9.466 0.669 -3.857 1.00 98.81 82 ALA A C 1
ATOM 629 O O . ALA A 1 82 ? -8.314 1.077 -4.048 1.00 98.81 82 ALA A O 1
ATOM 630 N N . VAL A 1 83 ? -9.735 -0.490 -3.260 1.00 98.94 83 VAL A N 1
ATOM 631 C CA . VAL A 1 83 ? -8.729 -1.430 -2.763 1.00 98.94 83 VAL A CA 1
ATOM 632 C C . VAL A 1 83 ? -8.527 -2.511 -3.814 1.00 98.94 83 VAL A C 1
ATOM 634 O O . VAL A 1 83 ? -9.434 -3.285 -4.086 1.00 98.94 83 VAL A O 1
ATOM 637 N N . PHE A 1 84 ? -7.340 -2.584 -4.397 1.00 98.94 84 PHE A N 1
ATOM 638 C CA . PHE A 1 84 ? -6.938 -3.648 -5.304 1.00 98.94 84 PHE A CA 1
ATOM 639 C C . PHE A 1 84 ? -6.253 -4.765 -4.521 1.00 98.94 84 PHE A C 1
ATOM 641 O O . PHE A 1 84 ? -5.294 -4.535 -3.776 1.00 98.94 84 PHE A O 1
ATOM 648 N N . GLU A 1 85 ? -6.738 -5.986 -4.710 1.00 98.88 85 GLU A N 1
ATOM 649 C CA . GLU A 1 85 ? -6.131 -7.182 -4.147 1.00 98.88 85 GLU A CA 1
ATOM 650 C C . GLU A 1 85 ? -4.768 -7.443 -4.798 1.00 98.88 85 GLU A C 1
ATOM 652 O O . GLU A 1 85 ? -4.664 -7.625 -6.012 1.00 98.88 85 GLU A O 1
ATOM 657 N N . GLY A 1 86 ? -3.717 -7.458 -3.978 1.00 98.75 86 GLY A N 1
ATOM 658 C CA . GLY A 1 86 ? -2.383 -7.885 -4.375 1.00 98.75 86 GLY A CA 1
ATOM 659 C C . GLY A 1 86 ? -2.205 -9.368 -4.086 1.00 98.75 86 GLY A C 1
ATOM 660 O O . GLY A 1 86 ? -2.877 -10.218 -4.670 1.00 98.75 86 GLY A O 1
ATOM 661 N N . ARG A 1 87 ? -1.313 -9.681 -3.145 1.00 98.69 87 ARG A N 1
ATOM 662 C CA . ARG A 1 87 ? -1.223 -11.037 -2.584 1.00 98.69 87 ARG A CA 1
ATOM 663 C C . ARG A 1 87 ? -2.389 -11.373 -1.660 1.00 98.69 87 ARG A C 1
ATOM 665 O O . ARG A 1 87 ? -2.693 -12.542 -1.500 1.00 98.69 87 ARG A O 1
ATOM 672 N N . GLY A 1 88 ? -3.040 -10.370 -1.078 1.00 98.31 88 GLY A N 1
ATOM 673 C CA . GLY A 1 88 ? -4.228 -10.553 -0.251 1.00 98.31 88 GLY A CA 1
ATOM 674 C C . GLY A 1 88 ? -3.962 -11.101 1.161 1.00 98.31 88 GLY A C 1
ATOM 675 O O . GLY A 1 88 ? -2.806 -11.234 1.583 1.00 98.31 88 GLY A O 1
ATOM 676 N N . PRO A 1 89 ? -5.040 -11.353 1.924 1.00 98.44 89 PRO A N 1
ATOM 677 C CA . PRO A 1 89 ? -4.988 -11.956 3.250 1.00 98.44 89 PRO A CA 1
ATOM 678 C C . PRO A 1 89 ? -4.497 -13.404 3.182 1.00 98.44 89 PRO A C 1
ATOM 680 O O . PRO A 1 89 ? -4.697 -14.098 2.191 1.00 98.44 89 PRO A O 1
ATOM 683 N N . GLY A 1 90 ? -3.852 -13.865 4.251 1.00 98.31 90 GLY A N 1
ATOM 684 C CA . GLY A 1 90 ? -3.383 -15.245 4.372 1.00 98.31 90 GLY A CA 1
ATOM 685 C C . GLY A 1 90 ? -2.117 -15.563 3.574 1.00 98.31 90 GLY A C 1
ATOM 686 O O . GLY A 1 90 ? -1.624 -16.682 3.662 1.00 98.31 90 GLY A O 1
ATOM 687 N N . HIS A 1 91 ? -1.549 -14.603 2.836 1.00 98.56 91 HIS A N 1
ATOM 688 C CA . HIS A 1 91 ? -0.356 -14.807 2.014 1.00 98.56 91 HIS A CA 1
ATOM 689 C C . HIS A 1 91 ? 0.820 -13.925 2.445 1.00 98.56 91 HIS A C 1
ATOM 691 O O . HIS A 1 91 ? 0.675 -12.734 2.735 1.00 98.56 91 HIS A O 1
ATOM 697 N N . LEU A 1 92 ? 2.022 -14.504 2.431 1.00 98.19 92 LEU A N 1
ATOM 698 C CA . LEU A 1 92 ? 3.263 -13.795 2.724 1.00 98.19 92 LEU A CA 1
ATOM 699 C C . LEU A 1 92 ? 3.549 -12.713 1.665 1.00 98.19 92 LEU A C 1
ATOM 701 O O . LEU A 1 92 ? 3.748 -12.997 0.476 1.00 98.19 92 LEU A O 1
ATOM 705 N N . GLN A 1 93 ? 3.615 -11.458 2.115 1.00 97.69 93 GLN A N 1
ATOM 706 C CA . GLN A 1 93 ? 3.991 -10.308 1.286 1.00 97.69 93 GLN A CA 1
ATOM 707 C C . GLN A 1 93 ? 5.511 -10.156 1.129 1.00 97.69 93 GLN A C 1
ATOM 709 O O . GLN A 1 93 ? 6.268 -10.859 1.789 1.00 97.69 93 GLN A O 1
ATOM 714 N N . ALA A 1 94 ? 5.974 -9.292 0.223 1.00 97.38 94 ALA A N 1
ATOM 715 C CA . ALA A 1 94 ? 7.392 -9.191 -0.146 1.00 97.38 94 ALA A CA 1
ATOM 716 C C . ALA A 1 94 ? 7.989 -7.769 -0.089 1.00 97.38 94 ALA A C 1
ATOM 718 O O . ALA A 1 94 ? 9.118 -7.562 -0.523 1.00 97.38 94 ALA A O 1
ATOM 719 N N . ALA A 1 95 ? 7.261 -6.794 0.452 1.00 97.25 95 ALA A N 1
ATOM 720 C CA . ALA A 1 95 ? 7.604 -5.373 0.419 1.00 97.25 95 ALA A CA 1
ATOM 721 C C . ALA A 1 95 ? 8.285 -4.839 1.693 1.00 97.25 95 ALA A C 1
ATOM 723 O O . ALA A 1 95 ? 8.919 -3.790 1.649 1.00 97.25 95 ALA A O 1
ATOM 724 N N . ASN A 1 96 ? 8.180 -5.516 2.841 1.00 96.62 96 ASN A N 1
ATOM 725 C CA . ASN A 1 96 ? 8.693 -4.978 4.112 1.00 96.62 96 ASN A CA 1
ATOM 726 C C . ASN A 1 96 ? 10.209 -5.146 4.289 1.00 96.62 96 ASN A C 1
ATOM 728 O O . ASN A 1 96 ? 10.794 -4.475 5.138 1.00 96.62 96 ASN A O 1
ATOM 732 N N . GLY A 1 97 ? 10.834 -5.991 3.471 1.00 92.69 97 GLY A N 1
ATOM 733 C CA . GLY A 1 97 ? 12.260 -6.301 3.505 1.00 92.69 97 GLY A CA 1
ATOM 734 C C . GLY A 1 97 ? 12.557 -7.689 4.089 1.00 92.69 97 GLY A C 1
ATOM 735 O O . GLY A 1 97 ? 11.660 -8.353 4.628 1.00 92.69 97 GLY A O 1
ATOM 736 N N . PRO A 1 98 ? 13.815 -8.152 3.979 1.00 87.56 98 PRO A N 1
ATOM 737 C CA . PRO A 1 98 ? 14.224 -9.476 4.445 1.00 87.56 98 PRO A CA 1
ATOM 738 C C . PRO A 1 98 ? 13.871 -9.694 5.919 1.00 87.56 98 PRO A C 1
ATOM 740 O O . PRO A 1 98 ? 14.094 -8.812 6.744 1.00 87.56 98 PRO A O 1
ATOM 743 N N . ASN A 1 99 ? 13.312 -10.862 6.251 1.00 89.50 99 ASN A N 1
ATOM 744 C CA . ASN A 1 99 ? 12.888 -11.262 7.606 1.00 89.50 99 ASN A CA 1
ATOM 745 C C . ASN A 1 99 ? 11.797 -10.393 8.264 1.00 89.50 99 ASN A C 1
ATOM 747 O O . ASN A 1 99 ? 11.410 -10.645 9.402 1.00 89.50 99 ASN A O 1
ATOM 751 N N . LEU A 1 100 ? 11.257 -9.397 7.558 1.00 94.88 100 LEU A N 1
ATOM 752 C CA . LEU A 1 100 ? 10.188 -8.523 8.057 1.00 94.88 100 LEU A CA 1
ATOM 753 C C . LEU A 1 100 ? 8.830 -8.864 7.446 1.00 94.88 100 LEU A C 1
ATOM 755 O O . LEU A 1 100 ? 7.804 -8.298 7.824 1.00 94.88 100 LEU A O 1
ATOM 759 N N . ASN A 1 101 ? 8.814 -9.785 6.485 1.00 96.38 101 ASN A N 1
ATOM 760 C CA . ASN A 1 101 ? 7.659 -9.977 5.636 1.00 96.38 101 ASN A CA 1
ATOM 761 C C . ASN A 1 101 ? 6.478 -10.692 6.303 1.00 96.38 101 ASN A C 1
ATOM 763 O O . ASN A 1 101 ? 5.334 -10.412 5.956 1.00 96.38 101 ASN A O 1
ATOM 767 N N . SER A 1 102 ? 6.758 -11.548 7.285 1.00 96.88 102 SER A N 1
ATOM 768 C CA . SER A 1 102 ? 5.762 -12.248 8.105 1.00 96.88 102 SER A CA 1
ATOM 769 C C . SER A 1 102 ? 5.253 -11.411 9.283 1.00 96.88 102 SER A C 1
ATOM 771 O O . SER A 1 102 ? 4.276 -11.774 9.929 1.00 96.88 102 SER A O 1
ATOM 773 N N . ALA A 1 103 ? 5.908 -10.289 9.594 1.00 97.88 103 ALA A N 1
ATOM 774 C CA . ALA A 1 103 ? 5.573 -9.474 10.756 1.00 97.88 103 ALA A CA 1
ATOM 775 C C . ALA A 1 103 ? 4.331 -8.599 10.548 1.00 97.88 103 ALA A C 1
ATOM 777 O O . ALA A 1 103 ? 3.569 -8.392 11.493 1.00 97.88 103 ALA A O 1
ATOM 778 N N . HIS A 1 104 ? 4.148 -8.090 9.328 1.00 98.62 104 HIS A N 1
ATOM 779 C CA . HIS A 1 104 ? 3.078 -7.174 8.938 1.00 98.62 104 HIS A CA 1
ATOM 780 C C . HIS A 1 104 ? 2.669 -7.451 7.498 1.00 98.62 104 HIS A C 1
ATOM 782 O O . HIS A 1 104 ? 3.528 -7.683 6.642 1.00 98.62 104 HIS A O 1
ATOM 788 N N . TYR A 1 105 ? 1.377 -7.329 7.212 1.00 98.88 105 TYR A N 1
ATOM 789 C CA . TYR A 1 105 ? 0.934 -7.152 5.833 1.00 98.88 105 TYR A CA 1
ATOM 790 C C . TYR A 1 105 ? 1.416 -5.804 5.284 1.00 98.88 105 TYR A C 1
ATOM 792 O O . TYR A 1 105 ? 1.830 -4.918 6.040 1.00 98.88 105 TYR A O 1
ATOM 800 N N . SER A 1 106 ? 1.359 -5.633 3.966 1.00 98.75 106 SER A N 1
ATOM 801 C CA . SER A 1 106 ? 1.756 -4.394 3.300 1.00 98.75 106 SER A CA 1
ATOM 802 C C . SER A 1 106 ? 0.625 -3.851 2.436 1.00 98.75 106 SER A C 1
ATOM 804 O O . SER A 1 106 ? 0.080 -4.548 1.582 1.00 98.75 106 SER A O 1
ATOM 806 N N . VAL A 1 107 ? 0.276 -2.587 2.665 1.00 98.94 107 VAL A N 1
ATOM 807 C CA . VAL A 1 107 ? -0.706 -1.854 1.862 1.00 98.94 107 VAL A CA 1
ATOM 808 C C . VAL A 1 107 ? 0.007 -0.685 1.202 1.00 98.94 107 VAL A C 1
ATOM 810 O O . VAL A 1 107 ? 0.537 0.185 1.889 1.00 98.94 107 VAL A O 1
ATOM 813 N N . CYS A 1 108 ? 0.038 -0.670 -0.126 1.00 98.94 108 CYS A N 1
ATOM 814 C CA . CYS A 1 108 ? 0.626 0.421 -0.894 1.00 98.94 108 CYS A CA 1
ATOM 815 C C . CYS A 1 108 ? -0.443 1.442 -1.275 1.00 98.94 108 CYS A C 1
ATOM 817 O O . CYS A 1 108 ? -1.478 1.090 -1.833 1.00 98.94 108 CYS A O 1
ATOM 819 N N . ALA A 1 109 ? -0.204 2.714 -0.996 1.00 98.88 109 ALA A N 1
ATOM 820 C CA . ALA A 1 109 ? -0.943 3.790 -1.626 1.00 98.88 109 ALA A CA 1
ATOM 821 C C . ALA A 1 109 ? -0.342 4.037 -3.014 1.00 98.88 109 ALA A C 1
ATOM 823 O O . ALA A 1 109 ? 0.869 4.200 -3.146 1.00 98.88 109 ALA A O 1
ATOM 824 N N . MET A 1 110 ? -1.193 4.079 -4.037 1.00 98.75 110 MET A N 1
ATOM 825 C CA . MET A 1 110 ? -0.851 4.423 -5.421 1.00 98.75 110 MET A CA 1
ATOM 826 C C . MET A 1 110 ? -0.516 5.922 -5.539 1.00 98.75 110 MET A C 1
ATOM 828 O O . MET A 1 110 ? -1.273 6.715 -6.098 1.00 98.75 110 MET A O 1
ATOM 832 N N . VAL A 1 111 ? 0.581 6.304 -4.894 1.00 98.69 111 VAL A N 1
ATOM 833 C CA . VAL A 1 111 ? 1.224 7.617 -4.882 1.00 98.69 111 VAL A CA 1
ATOM 834 C C . VAL A 1 111 ? 2.726 7.402 -5.025 1.00 98.69 111 VAL A C 1
ATOM 836 O O . VAL A 1 111 ? 3.262 6.347 -4.673 1.00 98.69 111 VAL A O 1
ATOM 839 N N . GLY A 1 112 ? 3.386 8.383 -5.620 1.00 98.00 112 GLY A N 1
ATOM 840 C CA . GLY A 1 112 ? 4.788 8.322 -5.976 1.00 98.00 112 GLY A CA 1
ATOM 841 C C . GLY A 1 112 ? 5.677 9.055 -4.988 1.00 98.00 112 GLY A C 1
ATOM 842 O O . GLY A 1 112 ? 5.217 9.660 -4.019 1.00 98.00 112 GLY A O 1
ATOM 843 N N . ASP A 1 113 ? 6.974 9.022 -5.265 1.00 97.25 113 ASP A N 1
ATOM 844 C CA . ASP A 1 113 ? 7.932 10.000 -4.745 1.00 97.25 113 ASP A CA 1
ATOM 845 C C . ASP A 1 113 ? 7.933 11.305 -5.558 1.00 97.25 113 ASP A C 1
ATOM 847 O O . ASP A 1 113 ? 8.329 12.351 -5.046 1.00 97.25 113 ASP A O 1
ATOM 851 N N . GLU A 1 114 ? 7.415 11.251 -6.785 1.00 97.81 114 GLU A N 1
ATOM 852 C CA . GLU A 1 114 ? 7.219 12.380 -7.689 1.00 97.81 114 GLU A CA 1
ATOM 853 C C . GLU A 1 114 ? 5.813 12.352 -8.321 1.00 97.81 114 GLU A C 1
ATOM 855 O O . GLU A 1 114 ? 5.181 11.299 -8.461 1.00 97.81 114 GLU A O 1
ATOM 860 N N . GLY A 1 115 ? 5.319 13.525 -8.732 1.00 98.00 115 GLY A N 1
ATOM 861 C CA . GLY A 1 115 ? 3.987 13.693 -9.318 1.00 98.00 115 GLY A CA 1
ATOM 862 C C . GLY A 1 115 ? 2.873 13.690 -8.266 1.00 98.00 115 GLY A C 1
ATOM 863 O O . GLY A 1 115 ? 2.695 14.674 -7.551 1.00 98.00 115 GLY A O 1
ATOM 864 N N . LEU A 1 116 ? 2.075 12.624 -8.191 1.00 98.25 116 LEU A N 1
ATOM 865 C CA . LEU A 1 116 ? 1.049 12.438 -7.166 1.00 98.25 116 LEU A CA 1
ATOM 866 C C . LEU A 1 116 ? 1.698 11.922 -5.883 1.00 98.25 116 LEU A C 1
ATOM 868 O O . LEU A 1 116 ? 1.875 10.719 -5.730 1.00 98.25 116 LEU A O 1
ATOM 872 N N . THR A 1 117 ? 2.053 12.818 -4.971 1.00 98.19 117 THR A N 1
ATOM 873 C CA . THR A 1 117 ? 2.736 12.475 -3.711 1.00 98.19 117 THR A CA 1
ATOM 874 C C . THR A 1 117 ? 1.835 12.605 -2.481 1.00 98.19 117 THR A C 1
ATOM 876 O O . THR A 1 117 ? 2.073 11.960 -1.460 1.00 98.19 117 THR A O 1
ATOM 879 N N . GLU A 1 118 ? 0.783 13.417 -2.578 1.00 98.31 118 GLU A N 1
ATOM 880 C CA . GLU A 1 118 ? -0.208 13.632 -1.524 1.00 98.31 118 GLU A CA 1
ATOM 881 C C . GLU A 1 118 ? -1.399 12.677 -1.713 1.00 98.31 118 GLU A C 1
ATOM 883 O O . GLU A 1 118 ? -2.011 12.673 -2.789 1.00 98.31 118 GLU A O 1
ATOM 888 N N . PRO A 1 119 ? -1.753 11.860 -0.702 1.00 98.06 119 PRO A N 1
ATOM 889 C CA . PRO A 1 119 ? -2.903 10.977 -0.796 1.00 98.06 119 PRO A CA 1
ATOM 890 C C . PRO A 1 119 ? -4.207 11.776 -0.752 1.00 98.06 119 PRO A C 1
ATOM 892 O O . PRO A 1 119 ? -4.368 12.710 0.034 1.00 98.06 119 PRO A O 1
ATOM 895 N N . THR A 1 120 ? -5.182 11.373 -1.561 1.00 98.25 120 THR A N 1
ATOM 896 C CA . THR A 1 120 ? -6.519 11.976 -1.519 1.00 98.25 120 THR A CA 1
ATOM 897 C C . THR A 1 120 ? -7.290 11.509 -0.278 1.00 98.25 120 THR A C 1
ATOM 899 O O . THR A 1 120 ? -7.021 10.449 0.295 1.00 98.25 120 THR A O 1
ATOM 902 N N . THR A 1 121 ? -8.339 12.241 0.099 1.00 97.75 121 THR A N 1
ATOM 903 C CA . THR A 1 121 ? -9.281 11.811 1.147 1.00 97.75 121 THR A CA 1
ATOM 904 C C . THR A 1 121 ? -9.889 10.435 0.852 1.00 97.75 121 THR A C 1
ATOM 906 O O . THR A 1 121 ? -10.023 9.608 1.756 1.00 97.75 121 THR A O 1
ATOM 909 N N . ALA A 1 122 ? -10.232 10.163 -0.411 1.00 98.06 122 ALA A N 1
ATOM 910 C CA . ALA A 1 122 ? -10.775 8.873 -0.827 1.00 98.06 122 ALA A CA 1
ATOM 911 C C . ALA A 1 122 ? -9.745 7.748 -0.649 1.00 98.06 122 ALA A C 1
ATOM 913 O O . ALA A 1 122 ? -10.075 6.688 -0.122 1.00 98.06 122 ALA A O 1
ATOM 914 N N . GLN A 1 123 ? -8.480 7.995 -0.995 1.00 98.69 123 GLN A N 1
ATOM 915 C CA . GLN A 1 123 ? -7.400 7.032 -0.804 1.00 98.69 123 GLN A CA 1
ATOM 916 C C . GLN A 1 123 ? -7.134 6.746 0.673 1.00 98.69 123 GLN A C 1
ATOM 918 O O . GLN A 1 123 ? -6.983 5.587 1.038 1.00 98.69 123 GLN A O 1
ATOM 923 N N . LEU A 1 124 ? -7.141 7.758 1.546 1.00 98.75 124 LEU A N 1
ATOM 924 C CA . LEU A 1 124 ? -7.015 7.548 2.993 1.00 98.75 124 LEU A CA 1
ATOM 925 C C . LEU A 1 124 ? -8.168 6.693 3.554 1.00 98.75 124 LEU A C 1
ATOM 927 O O . LEU A 1 124 ? -7.935 5.809 4.380 1.00 98.75 124 LEU A O 1
ATOM 931 N N . ASN A 1 125 ? -9.398 6.888 3.063 1.00 98.50 125 ASN A N 1
ATOM 932 C CA . ASN A 1 125 ? -10.528 6.005 3.372 1.00 98.50 125 ASN A CA 1
ATOM 933 C C . ASN A 1 125 ? -10.313 4.574 2.849 1.00 98.50 125 ASN A C 1
ATOM 935 O O . ASN A 1 125 ? -10.531 3.615 3.586 1.00 98.50 125 ASN A O 1
ATOM 939 N N . GLY A 1 126 ? -9.823 4.417 1.619 1.00 98.75 126 GLY A N 1
ATOM 940 C CA . GLY A 1 126 ? -9.496 3.109 1.047 1.00 98.75 126 GLY A CA 1
ATOM 941 C C . GLY A 1 126 ? -8.364 2.388 1.789 1.00 98.75 126 GLY A C 1
ATOM 942 O O . GLY A 1 126 ? -8.422 1.179 1.986 1.00 98.75 126 GLY A O 1
ATOM 943 N N . LEU A 1 127 ? -7.355 3.116 2.280 1.00 98.88 127 LEU A N 1
ATOM 944 C CA . LEU A 1 127 ? -6.283 2.558 3.112 1.00 98.88 127 LEU A CA 1
ATOM 945 C C . LEU A 1 127 ? -6.839 2.012 4.427 1.00 98.88 127 LEU A C 1
ATOM 947 O O . LEU A 1 127 ? -6.428 0.940 4.868 1.00 98.88 127 LEU A O 1
ATOM 951 N N . ARG A 1 128 ? -7.807 2.707 5.034 1.00 98.69 128 ARG A N 1
ATOM 952 C CA . ARG A 1 128 ? -8.528 2.199 6.207 1.00 98.69 128 ARG A CA 1
ATOM 953 C C . ARG A 1 128 ? -9.325 0.944 5.908 1.00 98.69 128 ARG A C 1
ATOM 955 O O . ARG A 1 128 ? -9.214 -0.020 6.663 1.00 98.69 128 ARG A O 1
ATOM 962 N N . ASP A 1 129 ? -10.053 0.942 4.800 1.00 98.75 129 ASP A N 1
ATOM 963 C CA . ASP A 1 129 ? -10.804 -0.226 4.345 1.00 98.75 129 ASP A CA 1
ATOM 964 C C . ASP A 1 129 ? -9.872 -1.432 4.126 1.00 98.75 129 ASP A C 1
ATOM 966 O O . ASP A 1 129 ? -10.165 -2.528 4.595 1.00 98.75 129 ASP A O 1
ATOM 970 N N . ALA A 1 130 ? -8.704 -1.231 3.505 1.00 98.88 130 ALA A N 1
ATOM 971 C CA . ALA A 1 130 ? -7.707 -2.282 3.301 1.00 98.88 130 ALA A CA 1
ATOM 972 C C . ALA A 1 130 ? -7.130 -2.823 4.623 1.00 98.88 130 ALA A C 1
ATOM 974 O O . ALA A 1 130 ? -6.948 -4.031 4.770 1.00 98.88 130 ALA A O 1
ATOM 975 N N . ILE A 1 131 ? -6.859 -1.952 5.603 1.00 98.88 131 ILE A N 1
ATOM 976 C CA . ILE A 1 131 ? -6.406 -2.367 6.941 1.00 98.88 131 ILE A CA 1
ATOM 977 C C . ILE A 1 131 ? -7.477 -3.224 7.625 1.00 98.88 131 ILE A C 1
ATOM 979 O O . ILE A 1 131 ? -7.169 -4.277 8.179 1.00 98.88 131 ILE A O 1
ATOM 983 N N . GLU A 1 132 ? -8.734 -2.788 7.590 1.00 98.69 132 GLU A N 1
ATOM 984 C CA . GLU A 1 132 ? -9.867 -3.493 8.203 1.00 98.69 132 GLU A CA 1
ATOM 985 C C . GLU A 1 132 ? -10.143 -4.838 7.514 1.00 98.69 132 GLU A C 1
ATOM 987 O O . GLU A 1 132 ? -10.403 -5.846 8.180 1.00 98.69 132 GLU A O 1
ATOM 992 N N . TRP A 1 133 ? -9.980 -4.897 6.194 1.00 98.75 133 TRP A N 1
ATOM 993 C CA . TRP A 1 133 ? -10.041 -6.136 5.427 1.00 98.75 133 TRP A CA 1
ATOM 994 C C . TRP A 1 133 ? -8.935 -7.123 5.814 1.00 98.75 133 TRP A C 1
ATOM 996 O O . TRP A 1 133 ? -9.220 -8.280 6.110 1.00 98.75 133 TRP A O 1
ATOM 1006 N N . LEU A 1 134 ? -7.681 -6.677 5.910 1.00 98.81 134 LEU A N 1
ATOM 1007 C CA . LEU A 1 134 ? -6.568 -7.548 6.309 1.00 98.81 134 LEU A CA 1
ATOM 1008 C C . LEU A 1 134 ? -6.671 -8.015 7.768 1.00 98.81 134 LEU A C 1
ATOM 1010 O O . LEU A 1 134 ? -6.201 -9.102 8.102 1.00 98.81 134 LEU A O 1
ATOM 1014 N N . ARG A 1 135 ? -7.308 -7.228 8.641 1.00 98.62 135 ARG A N 1
ATOM 1015 C CA . ARG A 1 135 ? -7.638 -7.652 10.010 1.00 98.62 135 ARG A CA 1
ATOM 1016 C C . ARG A 1 135 ? -8.684 -8.758 10.011 1.00 98.62 135 ARG A C 1
ATOM 1018 O O . ARG A 1 135 ? -8.445 -9.813 10.587 1.00 98.62 135 ARG A O 1
ATOM 1025 N N . SER A 1 136 ? -9.812 -8.519 9.346 1.00 98.31 136 SER A N 1
ATOM 1026 C CA . SER A 1 136 ? -10.956 -9.439 9.350 1.00 98.31 136 SER A CA 1
ATOM 1027 C C . SER A 1 136 ? -10.688 -10.741 8.594 1.00 98.31 136 SER A C 1
ATOM 1029 O O . SER A 1 136 ? -11.016 -11.807 9.100 1.00 98.31 136 SER A O 1
ATOM 1031 N N . ALA A 1 137 ? -10.069 -10.671 7.414 1.00 98.19 137 ALA A N 1
ATOM 1032 C CA . ALA A 1 137 ? -9.833 -11.835 6.561 1.00 98.19 137 ALA A CA 1
ATOM 1033 C C . ALA A 1 137 ? -8.443 -12.464 6.746 1.00 98.19 137 ALA A C 1
ATOM 1035 O O . ALA A 1 137 ? -8.253 -13.635 6.436 1.00 98.19 137 ALA A O 1
ATOM 1036 N N . GLY A 1 138 ? -7.456 -11.690 7.208 1.00 97.94 138 GLY A N 1
ATOM 1037 C CA . GLY A 1 138 ? -6.053 -12.109 7.249 1.00 97.94 138 GLY A CA 1
ATOM 1038 C C . GLY A 1 138 ? -5.446 -12.223 8.643 1.00 97.94 138 GLY A C 1
ATOM 1039 O O . GLY A 1 138 ? -4.255 -12.514 8.733 1.00 97.94 138 GLY A O 1
ATOM 1040 N N . GLY A 1 139 ? -6.192 -11.943 9.716 1.00 98.38 139 GLY A N 1
ATOM 1041 C CA . GLY A 1 139 ? -5.664 -12.009 11.083 1.00 98.38 139 GLY A CA 1
ATOM 1042 C C . GLY A 1 139 ? -4.585 -10.961 11.378 1.00 98.38 139 GLY A C 1
ATOM 1043 O O . GLY A 1 139 ? -3.665 -11.213 12.157 1.00 98.38 139 GLY A O 1
ATOM 1044 N N . ALA A 1 140 ? -4.631 -9.799 10.720 1.00 98.75 140 ALA A N 1
ATOM 1045 C CA . ALA A 1 140 ? -3.739 -8.693 11.059 1.00 98.75 140 ALA A CA 1
ATOM 1046 C C . ALA A 1 140 ? -4.063 -8.134 12.456 1.00 98.75 140 ALA A C 1
ATOM 1048 O O . ALA A 1 140 ? -5.226 -7.954 12.811 1.00 98.75 140 ALA A O 1
ATOM 1049 N N . GLY A 1 141 ? -3.035 -7.806 13.233 1.00 98.56 141 GLY A N 1
ATOM 1050 C CA . GLY A 1 141 ? -3.181 -7.137 14.523 1.00 98.56 141 GLY A CA 1
ATOM 1051 C C . GLY A 1 141 ? -3.495 -5.637 14.424 1.00 98.56 141 GLY A C 1
ATOM 1052 O O . GLY A 1 141 ? -3.856 -5.084 13.376 1.00 98.56 141 GLY A O 1
ATOM 1053 N N . SER A 1 142 ? -3.364 -4.950 15.558 1.00 98.25 142 SER A N 1
ATOM 1054 C CA . SER A 1 142 ? -3.718 -3.535 15.694 1.00 98.25 142 SER A CA 1
ATOM 1055 C C . SER A 1 142 ? -2.644 -2.569 15.188 1.00 98.25 142 SER A C 1
ATOM 1057 O O . SER A 1 142 ? -2.968 -1.403 14.959 1.00 98.25 142 SER A O 1
ATOM 1059 N N . GLU A 1 143 ? -1.403 -3.016 14.964 1.00 98.62 143 GLU A N 1
ATOM 1060 C CA . GLU A 1 143 ? -0.328 -2.117 14.538 1.00 98.62 143 GLU A CA 1
ATOM 1061 C C . GLU A 1 143 ? -0.619 -1.508 13.156 1.00 98.62 143 GLU A C 1
ATOM 1063 O O . GLU A 1 143 ? -0.970 -2.210 12.206 1.00 98.62 143 GLU A O 1
ATOM 1068 N N . ILE A 1 144 ? -0.429 -0.194 13.037 1.00 98.75 144 ILE A N 1
ATOM 1069 C CA . ILE A 1 144 ? -0.391 0.523 11.761 1.00 98.75 144 ILE A CA 1
ATOM 1070 C C . ILE A 1 144 ? 0.918 1.300 11.747 1.00 98.75 144 ILE A C 1
ATOM 1072 O O . ILE A 1 144 ? 1.159 2.129 12.621 1.00 98.75 144 ILE A O 1
ATOM 1076 N N . LYS A 1 145 ? 1.790 0.975 10.797 1.00 98.69 145 LYS A N 1
ATOM 1077 C CA . LYS A 1 145 ? 3.158 1.499 10.711 1.00 98.69 145 LYS A CA 1
ATOM 1078 C C . LYS A 1 145 ? 3.470 1.970 9.299 1.00 98.69 145 LYS A C 1
ATOM 1080 O O . LYS A 1 145 ? 2.817 1.561 8.347 1.00 98.69 145 LYS A O 1
ATOM 1085 N N . GLY A 1 146 ? 4.487 2.803 9.139 1.00 98.56 146 GLY A N 1
ATOM 1086 C CA . GLY A 1 146 ? 5.117 3.045 7.847 1.00 98.56 146 GLY A CA 1
ATOM 1087 C C . GLY A 1 146 ? 6.148 1.959 7.547 1.00 98.56 146 GLY A C 1
ATOM 1088 O O . GLY A 1 146 ? 6.668 1.303 8.456 1.00 98.56 146 GLY A O 1
ATOM 1089 N N . HIS A 1 147 ? 6.508 1.780 6.275 1.00 98.44 147 HIS A N 1
ATOM 1090 C CA . HIS A 1 147 ? 7.625 0.900 5.908 1.00 98.44 147 HIS A CA 1
ATOM 1091 C C . HIS A 1 147 ? 8.908 1.251 6.683 1.00 98.44 147 HIS A C 1
ATOM 1093 O O . HIS A 1 147 ? 9.551 0.349 7.233 1.00 98.44 147 HIS A O 1
ATOM 1099 N N . ARG A 1 148 ? 9.194 2.556 6.835 1.00 98.00 148 ARG A N 1
ATOM 1100 C CA . ARG A 1 148 ? 10.330 3.092 7.601 1.00 98.00 148 ARG A CA 1
ATOM 1101 C C . ARG A 1 148 ? 10.376 2.708 9.089 1.00 98.00 148 ARG A C 1
ATOM 1103 O O . ARG A 1 148 ? 11.455 2.739 9.672 1.00 98.00 148 ARG A O 1
ATOM 1110 N N . ASP A 1 149 ? 9.279 2.244 9.697 1.00 97.25 149 ASP A N 1
ATOM 1111 C CA . ASP A 1 149 ? 9.239 1.808 11.109 1.00 97.25 149 ASP A CA 1
ATOM 1112 C C . ASP A 1 149 ? 9.794 0.380 11.292 1.00 97.25 149 ASP A C 1
ATOM 1114 O O . ASP A 1 149 ? 9.154 -0.524 11.838 1.00 97.25 149 ASP A O 1
ATOM 1118 N N . GLY A 1 150 ? 10.968 0.117 10.732 1.00 93.31 150 GLY A N 1
ATOM 1119 C CA . GLY A 1 150 ? 11.644 -1.180 10.807 1.00 93.31 150 GLY A CA 1
ATOM 1120 C C . GLY A 1 150 ? 12.472 -1.524 9.576 1.00 93.31 150 GLY A C 1
ATOM 1121 O O . GLY A 1 150 ? 13.077 -2.587 9.552 1.00 93.31 150 GLY A O 1
ATOM 1122 N N . TYR A 1 151 ? 12.507 -0.649 8.571 1.00 95.75 151 TYR A N 1
ATOM 1123 C CA . TYR A 1 151 ? 13.377 -0.785 7.410 1.00 95.75 151 TYR A CA 1
ATOM 1124 C C . TYR A 1 151 ? 14.005 0.570 7.063 1.00 95.75 151 TYR A C 1
ATOM 1126 O O . TYR A 1 151 ? 13.363 1.608 7.204 1.00 95.75 151 TYR A O 1
ATOM 1134 N N . ALA A 1 152 ? 15.264 0.584 6.624 1.00 96.50 152 ALA A N 1
ATOM 1135 C CA . ALA A 1 152 ? 15.970 1.820 6.287 1.00 96.50 152 ALA A CA 1
ATOM 1136 C C . ALA A 1 152 ? 15.544 2.323 4.895 1.00 96.50 152 ALA A C 1
ATOM 1138 O O . ALA A 1 152 ? 16.148 1.973 3.884 1.00 96.50 152 ALA A O 1
ATOM 1139 N N . THR A 1 153 ? 14.478 3.122 4.842 1.00 97.00 153 THR A N 1
ATOM 1140 C CA . THR A 1 153 ? 13.860 3.614 3.600 1.00 97.00 153 THR A CA 1
ATOM 1141 C C . THR A 1 153 ? 13.145 4.949 3.817 1.00 97.00 153 THR A C 1
ATOM 1143 O O . THR A 1 153 ? 12.776 5.290 4.940 1.00 97.00 153 THR A O 1
ATOM 1146 N N . SER A 1 154 ? 12.920 5.702 2.739 1.00 97.50 154 SER A N 1
ATOM 1147 C CA . SER A 1 154 ? 12.035 6.874 2.719 1.00 97.50 154 SER A CA 1
ATOM 1148 C C . SER A 1 154 ? 10.552 6.501 2.640 1.00 97.50 154 SER A C 1
ATOM 1150 O O . SER A 1 154 ? 9.703 7.337 2.934 1.00 97.50 154 SER A O 1
ATOM 1152 N N . CYS A 1 155 ? 10.207 5.266 2.280 1.00 98.06 155 CYS A N 1
ATOM 1153 C CA . CYS A 1 155 ? 8.828 4.777 2.236 1.00 98.06 155 CYS A CA 1
ATOM 1154 C C . CYS A 1 155 ? 8.148 4.899 3.622 1.00 98.06 155 CYS A C 1
ATOM 1156 O O . CYS A 1 155 ? 8.775 4.550 4.628 1.00 98.06 155 CYS A O 1
ATOM 1158 N N . PRO A 1 156 ? 6.901 5.400 3.739 1.00 98.25 156 PRO A N 1
ATOM 1159 C CA . PRO A 1 156 ? 5.909 5.661 2.682 1.00 98.25 156 PRO A CA 1
ATOM 1160 C C . PRO A 1 156 ? 5.878 7.104 2.144 1.00 98.25 156 PRO A C 1
ATOM 1162 O O . PRO A 1 156 ? 4.843 7.568 1.684 1.00 98.25 156 PRO A O 1
ATOM 1165 N N . GLY A 1 157 ? 6.979 7.849 2.234 1.00 98.00 157 GLY A N 1
ATOM 1166 C CA . GLY A 1 157 ? 6.960 9.291 1.986 1.00 98.00 157 GLY A CA 1
ATOM 1167 C C . GLY A 1 157 ? 6.344 10.065 3.153 1.00 98.00 157 GLY A C 1
ATOM 1168 O O . GLY A 1 157 ? 5.731 9.501 4.060 1.00 98.00 157 GLY A O 1
ATOM 1169 N N . GLU A 1 158 ? 6.572 11.374 3.177 1.00 98.06 158 GLU A N 1
ATOM 1170 C CA . GLU A 1 158 ? 6.216 12.195 4.336 1.00 98.06 158 GLU A CA 1
ATOM 1171 C C . GLU A 1 158 ? 4.702 12.377 4.544 1.00 98.06 158 GLU A C 1
ATOM 1173 O O . GLU A 1 158 ? 4.253 12.255 5.683 1.00 98.06 158 GLU A O 1
ATOM 1178 N N . PRO A 1 159 ? 3.877 12.593 3.501 1.00 98.44 159 PRO A N 1
ATOM 1179 C CA . PRO A 1 159 ? 2.434 12.759 3.683 1.00 98.44 159 PRO A CA 1
ATOM 1180 C C . PRO A 1 159 ? 1.741 11.564 4.337 1.00 98.44 159 PRO A C 1
ATOM 1182 O O . PRO A 1 159 ? 1.047 11.705 5.346 1.00 98.44 159 PRO A O 1
ATOM 1185 N N . LEU A 1 160 ? 1.987 10.364 3.807 1.00 98.69 160 LEU A N 1
ATOM 1186 C CA . LEU A 1 160 ? 1.439 9.129 4.360 1.00 98.69 160 LEU A CA 1
ATOM 1187 C C . LEU A 1 160 ? 2.020 8.823 5.735 1.00 98.69 160 LEU A C 1
ATOM 1189 O O . LEU A 1 160 ? 1.299 8.334 6.600 1.00 98.69 160 LEU A O 1
ATOM 1193 N N . TYR A 1 161 ? 3.304 9.115 5.961 1.00 98.69 161 TYR A N 1
ATOM 1194 C CA . TYR A 1 161 ? 3.912 8.864 7.262 1.00 98.69 161 TYR A CA 1
ATOM 1195 C C . TYR A 1 161 ? 3.319 9.757 8.353 1.00 98.69 161 TYR A C 1
ATOM 1197 O O . TYR A 1 161 ? 2.989 9.244 9.419 1.00 98.69 161 TYR A O 1
ATOM 1205 N N . ARG A 1 162 ? 3.066 11.043 8.072 1.00 98.56 162 ARG A N 1
ATOM 1206 C CA . ARG A 1 162 ? 2.335 11.931 8.993 1.00 98.56 162 ARG A CA 1
ATOM 1207 C C . ARG A 1 162 ? 0.945 11.389 9.326 1.00 98.56 162 ARG A C 1
ATOM 1209 O O . ARG A 1 162 ? 0.549 11.404 10.488 1.00 98.56 162 ARG A O 1
ATOM 1216 N N . TRP A 1 163 ? 0.221 10.869 8.332 1.00 98.56 163 TRP A N 1
ATOM 1217 C CA . TRP A 1 163 ? -1.078 10.227 8.556 1.00 98.56 163 TRP A CA 1
ATOM 1218 C C . TRP A 1 163 ? -0.972 8.952 9.408 1.00 98.56 163 TRP A C 1
ATOM 1220 O O . TRP A 1 163 ? -1.785 8.735 10.301 1.00 98.56 163 TRP A O 1
ATOM 1230 N N . VAL A 1 164 ? 0.048 8.118 9.193 1.00 98.56 164 VAL A N 1
ATOM 1231 C CA . VAL A 1 164 ? 0.303 6.947 10.048 1.00 98.56 164 VAL A CA 1
ATOM 1232 C C . VAL A 1 164 ? 0.617 7.375 11.483 1.00 98.56 164 VAL A C 1
ATOM 1234 O O . VAL A 1 164 ? 0.052 6.818 12.423 1.00 98.56 164 VAL A O 1
ATOM 1237 N N . GLN A 1 165 ? 1.481 8.376 11.665 1.00 98.44 165 GLN A N 1
ATOM 1238 C CA . GLN A 1 165 ? 1.879 8.875 12.982 1.00 98.44 165 GLN A CA 1
ATOM 1239 C C . GLN A 1 165 ? 0.720 9.504 13.761 1.00 98.44 165 GLN A C 1
ATOM 1241 O O . GLN A 1 165 ? 0.714 9.437 14.987 1.00 98.44 165 GLN A O 1
ATOM 1246 N N . SER A 1 166 ? -0.291 10.047 13.077 1.00 97.69 166 SER A N 1
ATOM 1247 C CA . SER A 1 166 ? -1.528 10.515 13.714 1.00 97.69 166 SER A CA 1
ATOM 1248 C C . SER A 1 166 ? -2.516 9.390 14.056 1.00 97.69 166 SER A C 1
ATOM 1250 O O . SER A 1 166 ? -3.653 9.658 14.440 1.00 97.69 166 SER A O 1
ATOM 1252 N N . GLY A 1 167 ? -2.097 8.125 13.940 1.00 97.06 167 GLY A N 1
ATOM 1253 C CA . GLY A 1 167 ? -2.913 6.950 14.245 1.00 97.06 167 GLY A CA 1
ATOM 1254 C C . GLY A 1 167 ? -3.737 6.449 13.062 1.00 97.06 167 GLY A C 1
ATOM 1255 O O . GLY A 1 167 ? -4.657 5.652 13.258 1.00 97.06 167 GLY A O 1
ATOM 1256 N N . ALA A 1 168 ? -3.418 6.901 11.844 1.00 97.69 168 ALA A N 1
ATOM 1257 C CA . ALA A 1 168 ? -4.165 6.598 10.632 1.00 97.69 168 ALA A CA 1
ATOM 1258 C C . ALA A 1 168 ? -5.675 6.852 10.819 1.00 97.69 168 ALA A C 1
ATOM 1260 O O . ALA A 1 168 ? -6.470 5.909 10.728 1.00 97.69 168 ALA A O 1
ATOM 1261 N N . PRO A 1 169 ? -6.095 8.091 11.139 1.00 97.00 169 PRO A N 1
ATOM 1262 C CA . PRO A 1 169 ? -7.501 8.408 11.332 1.00 97.00 169 PRO A CA 1
ATOM 1263 C C . PRO A 1 169 ? -8.255 8.288 10.007 1.00 97.00 169 PRO A C 1
ATOM 1265 O O . PRO A 1 169 ? -7.738 8.636 8.940 1.00 97.00 169 PRO A O 1
ATOM 1268 N N . ARG A 1 170 ? -9.502 7.819 10.070 1.00 95.81 170 ARG A N 1
ATOM 1269 C CA . ARG A 1 170 ? -10.405 7.865 8.920 1.00 95.81 170 ARG A CA 1
ATOM 1270 C C . ARG A 1 170 ? -10.826 9.326 8.692 1.00 95.81 170 ARG A C 1
ATOM 1272 O O . ARG A 1 170 ? -11.353 9.938 9.627 1.00 95.81 170 ARG A O 1
ATOM 1279 N N . PRO A 1 171 ? -10.589 9.915 7.507 1.00 92.88 171 PRO A N 1
ATOM 1280 C CA . PRO A 1 171 ? -11.029 11.280 7.240 1.00 92.88 171 PRO A CA 1
ATOM 1281 C C . PRO A 1 171 ? -12.549 11.421 7.390 1.00 92.88 171 PRO A C 1
ATOM 1283 O O . PRO A 1 171 ? -13.292 10.544 6.958 1.00 92.88 171 PRO A O 1
ATOM 1286 N N . GLY A 1 172 ? -13.015 12.524 7.981 1.00 80.88 172 GLY A N 1
ATOM 1287 C CA . GLY A 1 172 ? -14.451 12.794 8.145 1.00 80.88 172 GLY A CA 1
ATOM 1288 C C . GLY A 1 172 ? -15.130 12.094 9.333 1.00 80.88 172 GLY A C 1
ATOM 1289 O O . GLY A 1 172 ? -16.347 12.178 9.461 1.00 80.88 172 GLY A O 1
ATOM 1290 N N . GLY A 1 173 ? -14.377 11.421 10.213 1.00 61.75 173 GLY A N 1
ATOM 1291 C CA . GLY A 1 173 ? -14.845 11.009 11.547 1.00 61.75 173 GLY A CA 1
ATOM 1292 C C . GLY A 1 173 ? -15.928 9.923 11.609 1.00 61.75 173 GLY A C 1
ATOM 1293 O O . GLY A 1 173 ? -16.352 9.568 12.704 1.00 61.75 173 GLY A O 1
ATOM 1294 N N . SER A 1 174 ? -16.370 9.362 10.484 1.00 47.53 174 SER A N 1
ATOM 1295 C CA . SER A 1 174 ? -17.436 8.354 10.445 1.00 47.53 174 SER A CA 1
ATOM 1296 C C . SER A 1 174 ? -16.870 6.959 10.175 1.00 47.53 174 SER A C 1
ATOM 1298 O O . SER A 1 174 ? -16.170 6.730 9.191 1.00 47.53 174 SER A O 1
ATOM 1300 N N . LEU A 1 175 ? -17.180 6.014 11.070 1.00 50.75 175 LEU A N 1
ATOM 1301 C CA . LEU A 1 175 ? -17.066 4.574 10.818 1.00 50.75 175 LEU A CA 1
ATOM 1302 C C . LEU A 1 175 ? -17.809 4.219 9.515 1.00 50.75 175 LEU A C 1
ATOM 1304 O O . LEU A 1 175 ? -18.773 4.907 9.172 1.00 50.75 175 LEU A O 1
ATOM 1308 N N . PRO A 1 176 ? -17.377 3.182 8.773 1.00 50.69 176 PRO A N 1
ATOM 1309 C CA . PRO A 1 176 ? -17.998 2.840 7.500 1.00 50.69 176 PRO A CA 1
ATOM 1310 C C . PRO A 1 176 ? -19.503 2.625 7.685 1.00 50.69 176 PRO A C 1
ATOM 1312 O O . PRO A 1 176 ? -19.925 1.878 8.570 1.00 50.69 176 PRO A O 1
ATOM 1315 N N . ALA A 1 177 ? -20.303 3.291 6.847 1.00 47.19 177 ALA A N 1
ATOM 1316 C CA . ALA A 1 177 ? -21.734 3.043 6.772 1.00 47.19 177 ALA A CA 1
ATOM 1317 C C . ALA A 1 177 ? -21.962 1.543 6.505 1.00 47.19 177 ALA A C 1
ATOM 1319 O O . ALA A 1 177 ? -21.251 0.969 5.667 1.00 47.19 177 ALA A O 1
ATOM 1320 N N . PRO A 1 178 ? -22.908 0.891 7.206 1.00 43.53 178 PRO A N 1
ATOM 1321 C CA . PRO A 1 178 ? -23.252 -0.492 6.917 1.00 43.53 178 PRO A CA 1
ATOM 1322 C C . PRO A 1 178 ? -23.620 -0.608 5.436 1.00 43.53 178 PRO A C 1
ATOM 1324 O O . PRO A 1 178 ? -24.276 0.277 4.881 1.00 43.53 178 PRO A O 1
ATOM 1327 N N . ALA A 1 179 ? -23.144 -1.676 4.791 1.00 49.59 179 ALA A N 1
ATOM 1328 C CA . ALA A 1 179 ? -23.465 -1.961 3.399 1.00 49.59 179 ALA A CA 1
ATOM 1329 C C . ALA A 1 179 ? -24.986 -1.839 3.181 1.00 49.59 179 ALA A C 1
ATOM 1331 O O . ALA A 1 179 ? -25.745 -2.268 4.057 1.00 49.59 179 ALA A O 1
ATOM 1332 N N . PRO A 1 180 ? -25.451 -1.262 2.056 1.00 48.62 180 PRO A N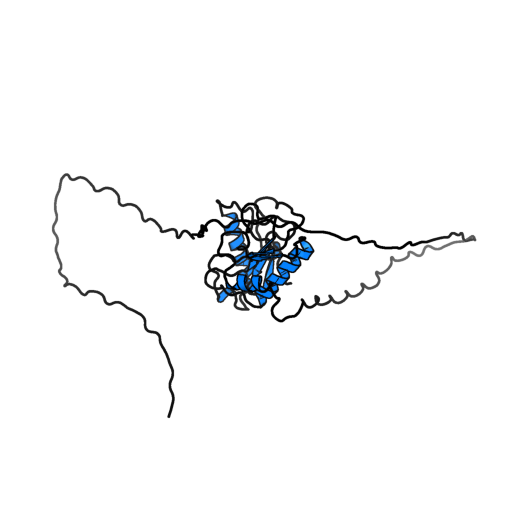 1
ATOM 1333 C CA . PRO A 1 180 ? -26.877 -1.200 1.776 1.00 48.62 180 PRO A CA 1
ATOM 1334 C C . PRO A 1 180 ? -27.435 -2.622 1.817 1.00 48.62 180 PRO A C 1
ATOM 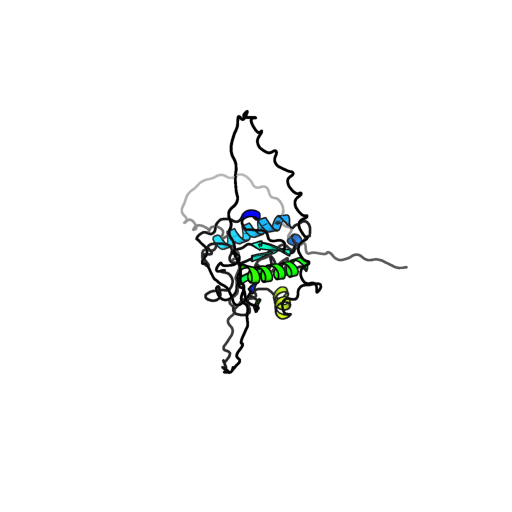1336 O O . PRO A 1 180 ? -26.928 -3.514 1.135 1.00 48.62 180 PRO A O 1
ATOM 1339 N N . ALA A 1 181 ? -28.437 -2.836 2.671 1.00 47.06 181 ALA A N 1
ATOM 1340 C CA . ALA A 1 181 ? -29.108 -4.117 2.784 1.00 47.06 181 ALA A CA 1
ATOM 1341 C C . ALA A 1 181 ? -29.640 -4.506 1.402 1.00 47.06 181 ALA A C 1
ATOM 1343 O O . ALA A 1 181 ? -30.431 -3.778 0.801 1.00 47.06 181 ALA A O 1
ATOM 1344 N N . THR A 1 182 ? -29.183 -5.645 0.889 1.00 51.06 182 THR A N 1
ATOM 1345 C CA . THR A 1 182 ? -29.736 -6.243 -0.321 1.00 51.06 182 THR A CA 1
ATOM 1346 C C . THR A 1 182 ? -31.245 -6.404 -0.116 1.00 51.06 182 THR A C 1
ATOM 1348 O O . THR A 1 182 ? -31.641 -6.995 0.896 1.00 51.06 182 THR A O 1
ATOM 1351 N N . PRO A 1 183 ? -32.109 -5.896 -1.015 1.00 60.00 183 PRO A N 1
ATOM 1352 C CA . PRO A 1 183 ? -33.541 -6.112 -0.877 1.00 60.00 183 PRO A CA 1
ATOM 1353 C C . PRO A 1 183 ? -33.826 -7.622 -0.874 1.00 60.00 183 PRO A C 1
ATOM 1355 O O . PRO A 1 183 ? -33.174 -8.372 -1.613 1.00 60.00 183 PRO A O 1
ATOM 1358 N N . PRO A 1 184 ? -34.764 -8.101 -0.037 1.00 49.66 184 PRO A N 1
ATOM 1359 C CA . PRO A 1 184 ? -35.089 -9.515 0.017 1.00 49.66 184 PRO A CA 1
ATOM 1360 C C . PRO A 1 184 ? -35.547 -9.983 -1.364 1.00 49.66 184 PRO A C 1
ATOM 1362 O O . PRO A 1 184 ? -36.431 -9.392 -1.986 1.00 49.66 184 PRO A O 1
ATOM 1365 N N . ARG A 1 185 ? -34.924 -11.062 -1.845 1.00 55.88 185 ARG A N 1
ATOM 1366 C CA . ARG A 1 185 ? -35.313 -11.740 -3.083 1.00 55.88 185 ARG A CA 1
ATOM 1367 C C . ARG A 1 185 ? -36.814 -12.062 -3.015 1.00 55.88 185 ARG A C 1
ATOM 1369 O O . ARG A 1 185 ? -37.243 -12.618 -1.999 1.00 55.88 185 ARG A O 1
ATOM 1376 N N . PRO A 1 186 ? -37.616 -11.765 -4.054 1.00 61.25 186 PRO A N 1
ATOM 1377 C CA . PRO A 1 186 ? -39.019 -12.153 -4.057 1.00 61.25 186 PRO A CA 1
ATOM 1378 C C . PRO A 1 186 ? -39.118 -13.672 -3.890 1.00 61.25 186 PRO A C 1
ATOM 1380 O O . PRO A 1 186 ? -38.369 -14.435 -4.514 1.00 61.25 186 PRO A O 1
ATOM 1383 N N . ARG A 1 187 ? -40.009 -14.106 -2.990 1.00 56.38 187 ARG A N 1
ATOM 1384 C CA . ARG A 1 187 ? -40.291 -15.526 -2.761 1.00 56.38 187 ARG A CA 1
ATOM 1385 C C . ARG A 1 187 ? -40.688 -16.143 -4.098 1.00 56.38 187 ARG A C 1
ATOM 1387 O O . ARG A 1 187 ? -41.593 -15.646 -4.763 1.00 56.38 187 ARG A O 1
ATOM 1394 N N . ALA A 1 188 ? -39.993 -17.209 -4.491 1.00 56.66 188 ALA A N 1
ATOM 1395 C CA . ALA A 1 188 ? -40.422 -18.018 -5.619 1.00 56.66 188 ALA A CA 1
ATOM 1396 C C . ALA A 1 188 ? -41.849 -18.502 -5.330 1.00 56.66 188 ALA A C 1
ATOM 1398 O O . ALA A 1 188 ? -42.107 -19.038 -4.249 1.00 56.66 188 ALA A O 1
ATOM 1399 N N . GLY A 1 189 ? -42.764 -18.250 -6.268 1.00 57.81 189 GLY A N 1
ATOM 1400 C CA . GLY A 1 189 ? -44.136 -18.734 -6.185 1.00 57.81 189 GLY A CA 1
ATOM 1401 C C . GLY A 1 189 ? -44.189 -20.263 -6.073 1.00 57.81 189 GLY A C 1
ATOM 1402 O O . GLY A 1 189 ? -43.188 -20.939 -6.343 1.00 57.81 189 GLY A O 1
ATOM 1403 N N . PRO A 1 190 ? -45.336 -20.825 -5.656 1.00 55.16 190 PRO A N 1
ATOM 1404 C CA . PRO A 1 190 ? -45.472 -22.259 -5.456 1.00 55.16 190 PRO A CA 1
ATOM 1405 C C . PRO A 1 190 ? -45.133 -22.999 -6.751 1.00 55.16 190 PRO A C 1
ATOM 1407 O O . PRO A 1 190 ? -45.671 -22.687 -7.813 1.00 55.16 190 PRO A O 1
ATOM 1410 N N . ARG A 1 191 ? -44.233 -23.985 -6.667 1.00 56.50 191 ARG A N 1
ATOM 1411 C CA . ARG A 1 191 ? -44.054 -24.948 -7.756 1.00 56.50 191 ARG A CA 1
ATOM 1412 C C . ARG A 1 191 ? -45.391 -25.670 -7.971 1.00 56.50 191 ARG A C 1
ATOM 1414 O O . ARG A 1 191 ? -45.970 -26.110 -6.976 1.00 56.50 191 ARG A O 1
ATOM 1421 N N . PRO A 1 192 ? -45.872 -25.833 -9.213 1.00 53.34 192 PRO A N 1
ATOM 1422 C CA . PRO A 1 192 ? -47.002 -26.712 -9.464 1.00 53.34 192 PRO A CA 1
ATOM 1423 C C . PRO A 1 192 ? -46.616 -28.135 -9.037 1.00 53.34 192 PRO A C 1
ATOM 1425 O O . PRO A 1 192 ? -45.553 -28.641 -9.406 1.00 53.34 192 PRO A O 1
ATOM 1428 N N . GLY A 1 193 ? -47.448 -28.733 -8.183 1.00 48.75 193 GLY A N 1
ATOM 1429 C CA . GLY A 1 193 ? -47.303 -30.121 -7.755 1.00 48.75 193 GLY A CA 1
ATOM 1430 C C . GLY A 1 193 ? -47.523 -31.091 -8.923 1.00 48.75 193 GLY A C 1
ATOM 1431 O O . GLY A 1 193 ? -48.106 -30.705 -9.939 1.00 48.75 193 GLY A O 1
ATOM 1432 N N . PRO A 1 194 ? -47.052 -32.342 -8.808 1.00 52.84 194 PRO A N 1
ATOM 1433 C CA . PRO A 1 194 ? -47.226 -33.328 -9.864 1.00 52.84 194 PRO A CA 1
ATOM 1434 C C . PRO A 1 194 ? -48.716 -33.646 -10.044 1.00 52.84 194 PRO A C 1
ATOM 1436 O O . PRO A 1 194 ? -49.455 -33.777 -9.067 1.00 52.84 194 PRO A O 1
ATOM 1439 N N . ALA A 1 195 ? -49.148 -33.762 -11.300 1.00 48.69 195 ALA A N 1
ATOM 1440 C CA . ALA A 1 195 ? -50.500 -34.173 -11.652 1.00 48.69 195 ALA A CA 1
ATOM 1441 C C . ALA A 1 195 ? -50.784 -35.566 -11.068 1.00 48.69 195 ALA A C 1
ATOM 1443 O O . ALA A 1 195 ? -50.155 -36.552 -11.450 1.00 48.69 195 ALA A O 1
ATOM 1444 N N . GLY A 1 196 ? -51.714 -35.631 -10.115 1.00 38.44 196 GLY A N 1
ATOM 1445 C CA . GLY A 1 196 ? -52.201 -36.887 -9.564 1.00 38.44 196 GLY A CA 1
ATOM 1446 C C . GLY A 1 196 ? -53.008 -37.639 -10.615 1.00 38.44 196 GLY A C 1
ATOM 1447 O O . GLY A 1 196 ? -54.060 -37.177 -11.051 1.00 38.44 196 GLY A O 1
ATOM 1448 N N . THR A 1 197 ? -52.529 -38.811 -11.018 1.00 42.22 197 THR A N 1
ATOM 1449 C CA . THR A 1 197 ? -53.344 -39.805 -11.716 1.00 42.22 197 THR A CA 1
ATOM 1450 C C . THR A 1 197 ? -54.405 -40.327 -10.753 1.00 42.22 197 THR A C 1
ATOM 1452 O O . THR A 1 197 ? -54.074 -40.891 -9.709 1.00 42.22 197 THR A O 1
ATOM 1455 N N . CYS A 1 198 ? -55.679 -40.141 -11.097 1.00 33.84 198 CYS A N 1
ATOM 1456 C CA . CYS A 1 198 ? -56.790 -40.780 -10.401 1.00 33.84 198 CYS A CA 1
ATOM 1457 C C . CYS A 1 198 ? -56.703 -42.295 -10.613 1.00 33.84 198 CYS A C 1
ATOM 1459 O O . CYS A 1 198 ? -56.973 -42.783 -11.707 1.00 33.84 198 CYS A O 1
ATOM 1461 N N . ALA A 1 199 ? -56.324 -43.027 -9.567 1.00 37.16 199 ALA A N 1
ATOM 1462 C CA . ALA A 1 199 ? -56.521 -44.465 -9.492 1.00 37.16 199 ALA A CA 1
ATOM 1463 C C . ALA A 1 199 ? -57.768 -44.733 -8.644 1.00 37.16 199 ALA A C 1
ATOM 1465 O O . ALA A 1 199 ? -57.846 -44.374 -7.469 1.00 37.16 199 ALA A O 1
ATOM 1466 N N . THR A 1 200 ? -58.757 -45.326 -9.296 1.00 37.97 200 THR A N 1
ATOM 1467 C CA . THR A 1 200 ? -60.015 -45.826 -8.755 1.00 37.97 200 THR A CA 1
ATOM 1468 C C . THR A 1 200 ? -59.741 -46.814 -7.619 1.00 37.97 200 THR A C 1
ATOM 1470 O O . THR A 1 200 ? -59.017 -47.792 -7.801 1.00 37.97 200 THR A O 1
ATOM 1473 N N . THR A 1 201 ? -60.320 -46.578 -6.444 1.00 39.59 201 THR A N 1
ATOM 1474 C CA . THR A 1 201 ? -60.354 -47.564 -5.356 1.00 39.59 201 THR A CA 1
ATOM 1475 C C . THR A 1 201 ? -61.288 -48.721 -5.710 1.00 39.59 201 THR A C 1
ATOM 1477 O O . THR A 1 201 ? -62.263 -48.549 -6.446 1.00 39.59 201 THR A O 1
ATOM 1480 N N . PRO A 1 202 ? -61.050 -49.898 -5.112 1.00 44.88 202 PRO A N 1
ATOM 1481 C CA . PRO A 1 202 ? -62.082 -50.361 -4.195 1.00 44.88 202 PRO A CA 1
ATOM 1482 C C . PRO A 1 202 ? -61.536 -50.945 -2.884 1.00 44.88 202 PRO A C 1
ATOM 1484 O O . PRO A 1 202 ? -60.703 -51.839 -2.876 1.00 44.88 202 PRO A O 1
ATOM 1487 N N . ARG A 1 203 ? -62.180 -50.475 -1.809 1.00 40.09 203 ARG A N 1
ATOM 1488 C CA . ARG A 1 203 ? -62.570 -51.180 -0.577 1.00 40.09 203 ARG A CA 1
ATOM 1489 C C . ARG A 1 203 ? -61.504 -51.662 0.427 1.00 40.09 203 ARG A C 1
ATOM 1491 O O . ARG A 1 203 ? -60.602 -52.426 0.127 1.00 40.09 203 ARG A O 1
ATOM 1498 N N . ASP A 1 204 ? -61.868 -51.338 1.671 1.00 35.41 204 ASP A N 1
ATOM 1499 C CA . ASP A 1 204 ? -61.757 -52.117 2.910 1.00 35.41 204 ASP A CA 1
ATOM 1500 C C . ASP A 1 204 ? -60.564 -51.898 3.870 1.00 35.41 204 ASP A C 1
ATOM 1502 O O . ASP A 1 204 ? -59.412 -52.167 3.555 1.00 35.41 204 ASP A O 1
ATOM 1506 N N . ARG A 1 205 ? -60.963 -51.552 5.113 1.00 35.88 205 ARG A N 1
ATOM 1507 C CA . ARG A 1 205 ? -60.387 -51.904 6.436 1.00 35.88 205 ARG A CA 1
ATOM 1508 C C . ARG A 1 205 ? -59.390 -50.960 7.143 1.00 35.88 205 ARG A C 1
ATOM 1510 O O . ARG A 1 205 ? -58.185 -51.026 6.965 1.00 35.88 205 ARG A O 1
ATOM 1517 N N . THR A 1 206 ? -59.979 -50.156 8.043 1.00 35.41 206 THR A N 1
ATOM 1518 C CA . THR A 1 206 ? -59.769 -50.072 9.519 1.00 35.41 206 THR A CA 1
ATOM 1519 C C . THR A 1 206 ? -58.377 -49.902 10.163 1.00 35.41 206 THR A C 1
ATOM 1521 O O . THR A 1 206 ? -57.518 -50.752 9.981 1.00 35.41 206 THR A O 1
ATOM 1524 N N . CYS A 1 207 ? -58.334 -48.933 11.110 1.00 32.06 207 CYS A N 1
ATOM 1525 C CA . CYS A 1 207 ? -57.592 -48.861 12.402 1.00 32.06 207 CYS A CA 1
ATOM 1526 C C . CYS A 1 207 ? -56.044 -48.876 12.351 1.00 32.06 207 CYS A C 1
ATOM 1528 O O . CYS A 1 207 ? -55.464 -49.678 11.647 1.00 32.06 207 CYS A O 1
ATOM 1530 N N . GLY A 1 208 ? -55.245 -48.091 13.085 1.00 31.72 208 GLY A N 1
ATOM 1531 C CA . GLY A 1 208 ? -55.360 -47.151 14.211 1.00 31.72 208 GLY A CA 1
ATOM 1532 C C . GLY A 1 208 ? -53.942 -46.574 14.506 1.00 31.72 208 GLY A C 1
ATOM 1533 O O . GLY A 1 208 ? -53.019 -46.860 13.742 1.00 31.72 208 GLY A O 1
ATOM 1534 N N . PRO A 1 209 ? -53.731 -45.750 15.556 1.00 51.75 209 PRO A N 1
ATOM 1535 C CA . PRO A 1 209 ? -52.507 -44.957 15.749 1.00 51.75 209 PRO A CA 1
ATOM 1536 C C . PRO A 1 209 ? -51.502 -45.569 16.751 1.00 51.75 209 PRO A C 1
ATOM 1538 O O . PRO A 1 209 ? -51.898 -46.224 17.710 1.00 51.75 209 PRO A O 1
ATOM 1541 N N . GLY A 1 210 ? -50.211 -45.260 16.591 1.00 33.53 210 GLY A N 1
ATOM 1542 C CA . GLY A 1 210 ? -49.170 -45.397 17.626 1.00 33.53 210 GLY A CA 1
ATOM 1543 C C . GLY A 1 210 ? -48.152 -44.260 17.462 1.00 33.53 210 GLY A C 1
ATOM 1544 O O . GLY A 1 210 ? -47.637 -44.069 16.365 1.00 33.53 210 GLY A O 1
ATOM 1545 N N . SER A 1 211 ? -48.053 -43.304 18.399 1.00 35.34 211 SER A N 1
ATOM 1546 C CA . SER A 1 211 ? -47.177 -43.312 19.600 1.00 35.34 211 SER A CA 1
ATOM 1547 C C . SER A 1 211 ? -45.710 -43.554 19.222 1.00 35.34 211 SER A C 1
ATOM 1549 O O . SER A 1 211 ? -45.418 -44.584 18.633 1.00 35.34 211 SER A O 1
ATOM 1551 N N . SER A 1 212 ? -44.736 -42.675 19.465 1.00 42.50 212 SER A N 1
ATOM 1552 C CA . SER A 1 212 ? -44.292 -42.024 20.717 1.00 42.50 212 SER A CA 1
ATOM 1553 C C . SER A 1 212 ? -43.249 -40.940 20.334 1.00 42.50 212 SER A C 1
ATOM 1555 O O . SER A 1 212 ? -42.523 -41.144 19.368 1.00 42.50 212 SER A O 1
ATOM 1557 N N . GLY A 1 213 ? -43.154 -39.737 20.923 1.00 32.25 213 GLY A N 1
ATOM 1558 C CA . GLY A 1 213 ? -42.734 -39.453 22.309 1.00 32.25 213 GLY A CA 1
ATOM 1559 C C . GLY A 1 213 ? -41.215 -39.680 22.476 1.00 32.25 213 GLY A C 1
ATOM 1560 O O . GLY A 1 213 ? -40.774 -40.756 22.110 1.00 32.25 213 GLY A O 1
ATOM 1561 N N . TRP A 1 214 ? -40.320 -38.824 22.992 1.00 35.47 214 TRP A N 1
ATOM 1562 C CA . TRP A 1 214 ? -40.308 -37.594 23.813 1.00 35.47 214 TRP A CA 1
ATOM 1563 C C . TRP A 1 214 ? -38.849 -36.985 23.749 1.00 35.47 214 TRP A C 1
ATOM 1565 O O . TRP A 1 214 ? -38.032 -37.525 23.003 1.00 35.47 214 TRP A O 1
ATOM 1575 N N . PRO A 1 215 ? -38.495 -35.871 24.446 1.00 54.12 215 PRO A N 1
ATOM 1576 C CA . PRO A 1 215 ? -37.624 -34.794 23.932 1.00 54.12 215 PRO A CA 1
ATOM 1577 C C . PRO A 1 215 ? -36.380 -34.386 24.788 1.00 54.12 215 PRO A C 1
ATOM 1579 O O . PRO A 1 215 ? -36.120 -34.952 25.840 1.00 54.12 215 PRO A O 1
ATOM 1582 N N . SER A 1 216 ? -35.705 -33.314 24.320 1.00 37.81 216 SER A N 1
ATOM 1583 C CA . SER A 1 216 ? -35.095 -32.135 25.008 1.00 37.81 216 SER A CA 1
ATOM 1584 C C . SER A 1 216 ? -34.065 -32.226 26.155 1.00 37.81 216 SER A C 1
ATOM 1586 O O . SER A 1 216 ? -34.327 -32.826 27.186 1.00 37.81 216 SER A O 1
ATOM 1588 N N . ALA A 1 217 ? -33.001 -31.402 26.031 1.00 34.97 217 ALA A N 1
ATOM 1589 C CA . ALA A 1 217 ? -32.499 -30.345 26.962 1.00 34.97 217 ALA A CA 1
ATOM 1590 C C . ALA A 1 217 ? -30.975 -30.135 26.733 1.00 34.97 217 ALA A C 1
ATOM 1592 O O . ALA A 1 217 ? -30.230 -31.103 26.692 1.00 34.97 217 ALA A O 1
ATOM 1593 N N . ALA A 1 218 ? -30.424 -28.967 26.376 1.00 35.53 218 ALA A N 1
ATOM 1594 C CA . ALA A 1 218 ? -30.319 -27.667 27.062 1.00 35.53 218 ALA A CA 1
ATOM 1595 C C . ALA A 1 218 ? -29.492 -27.684 28.371 1.00 35.53 218 ALA A C 1
ATOM 1597 O O . ALA A 1 218 ? -29.951 -28.174 29.395 1.00 35.53 218 ALA A O 1
ATOM 1598 N N . GLY A 1 219 ? -28.315 -27.038 28.350 1.00 30.72 219 GLY A N 1
ATOM 1599 C CA . GLY A 1 219 ? -27.492 -26.729 29.527 1.00 30.72 219 GLY A CA 1
ATOM 1600 C C . GLY A 1 219 ? -26.465 -25.626 29.229 1.00 30.72 219 GLY A C 1
ATOM 1601 O O . GLY A 1 219 ? -25.691 -25.732 28.283 1.00 30.72 219 GLY A O 1
ATOM 1602 N N . ARG A 1 220 ? -26.506 -24.540 30.010 1.00 35.91 220 ARG A N 1
ATOM 1603 C CA . ARG A 1 220 ? -25.626 -23.352 29.975 1.00 35.91 220 ARG A CA 1
ATOM 1604 C C . ARG A 1 220 ? -24.500 -23.490 31.016 1.00 35.91 220 ARG A C 1
ATOM 1606 O O . ARG A 1 220 ? -24.742 -24.133 32.033 1.00 35.91 220 ARG A O 1
ATOM 1613 N N . SER A 1 221 ? -23.388 -22.751 30.854 1.00 33.25 221 SER A N 1
ATOM 1614 C CA . SER A 1 221 ? -22.920 -21.664 31.768 1.00 33.25 221 SER A CA 1
ATOM 1615 C C . SER A 1 221 ? -21.385 -21.484 31.873 1.00 33.25 221 SER A C 1
ATOM 1617 O O . SER A 1 221 ? -20.665 -22.431 32.151 1.00 33.25 221 SER A O 1
ATOM 1619 N N . ALA A 1 222 ? -20.969 -20.211 31.753 1.00 32.12 222 ALA A N 1
ATOM 1620 C CA . ALA A 1 222 ? -20.001 -19.434 32.561 1.00 32.12 222 ALA A CA 1
ATOM 1621 C C . ALA A 1 222 ? -18.474 -19.738 32.618 1.00 32.12 222 ALA A C 1
ATOM 1623 O O . ALA A 1 222 ? -18.004 -20.657 33.272 1.00 32.12 222 ALA A O 1
ATOM 1624 N N . SER A 1 223 ? -17.720 -18.810 32.007 1.00 32.88 223 SER A N 1
ATOM 1625 C CA . SER A 1 223 ? -16.696 -17.888 32.559 1.00 32.88 223 SER A CA 1
ATOM 1626 C C . SER A 1 223 ? -15.857 -18.239 33.805 1.00 32.88 223 SER A C 1
ATOM 1628 O O . SER A 1 223 ? -16.406 -18.366 34.892 1.00 32.88 223 SER A O 1
ATOM 1630 N N . THR A 1 224 ? -14.527 -18.085 33.700 1.00 32.97 224 THR A N 1
ATOM 1631 C CA . THR A 1 224 ? -13.670 -17.387 34.692 1.00 32.97 224 THR A CA 1
ATOM 1632 C C . THR A 1 224 ? -12.418 -16.787 34.028 1.00 32.97 224 THR A C 1
ATOM 1634 O O . THR A 1 224 ? -11.889 -17.313 33.052 1.00 32.97 224 THR A O 1
ATOM 1637 N N . ALA A 1 225 ? -11.982 -15.641 34.556 1.00 31.11 225 ALA A N 1
ATOM 1638 C CA . ALA A 1 225 ? -10.789 -14.884 34.185 1.00 31.11 225 ALA A CA 1
ATOM 1639 C C . ALA A 1 225 ? -9.703 -15.048 35.262 1.00 31.11 225 ALA A C 1
ATOM 1641 O O . ALA A 1 225 ? -10.033 -15.193 36.438 1.00 31.11 225 ALA A O 1
ATOM 1642 N N . SER A 1 226 ? -8.424 -14.913 34.898 1.00 32.69 226 SER A N 1
ATOM 1643 C CA . SER A 1 226 ? -7.359 -14.641 35.871 1.00 32.69 226 SER A CA 1
ATOM 1644 C C . SER A 1 226 ? -6.212 -13.809 35.287 1.00 32.69 226 SER A C 1
ATOM 1646 O O . SER A 1 226 ? -5.723 -14.035 34.185 1.00 32.69 226 SER A O 1
ATOM 1648 N N . SER A 1 227 ? -5.822 -12.839 36.103 1.00 32.47 227 SER A N 1
ATOM 1649 C CA . SER A 1 227 ? -4.801 -11.794 36.034 1.00 32.47 227 SER A CA 1
ATOM 1650 C C . SER A 1 227 ? -3.337 -12.217 35.826 1.00 32.47 227 SER A C 1
ATOM 1652 O O . SER A 1 227 ? -2.912 -13.232 36.365 1.00 32.47 227 SER A O 1
ATOM 1654 N N . GLY A 1 228 ? -2.522 -11.278 35.313 1.00 26.42 228 GLY A N 1
ATOM 1655 C CA . GLY A 1 228 ? -1.380 -10.764 36.094 1.00 26.42 228 GLY A CA 1
ATOM 1656 C C . GLY A 1 228 ? 0.049 -10.878 35.525 1.00 26.42 228 GLY A C 1
ATOM 1657 O O . GLY A 1 228 ? 0.547 -11.969 35.295 1.00 26.42 228 GLY A O 1
ATOM 1658 N N . ARG A 1 229 ? 0.736 -9.717 35.520 1.00 30.33 229 ARG A N 1
ATOM 1659 C CA . ARG A 1 229 ? 2.200 -9.442 35.580 1.00 30.33 229 ARG A CA 1
ATOM 1660 C C . ARG A 1 229 ? 3.047 -9.328 34.293 1.00 30.33 229 ARG A C 1
ATOM 1662 O O . ARG A 1 229 ? 3.464 -10.294 33.675 1.00 30.33 229 ARG A O 1
ATOM 1669 N N . SER A 1 230 ? 3.448 -8.078 34.035 1.00 28.73 230 SER A N 1
ATOM 1670 C CA . SER A 1 230 ? 4.790 -7.630 33.587 1.00 28.73 230 SER A CA 1
ATOM 1671 C C . SER A 1 230 ? 5.653 -7.289 34.835 1.00 28.73 230 SER A C 1
ATOM 1673 O O . SER A 1 230 ? 5.071 -7.344 35.924 1.00 28.73 230 SER A O 1
ATOM 1675 N N . PRO A 1 231 ? 6.961 -6.903 34.782 1.00 43.88 231 PRO A N 1
ATOM 1676 C CA . PRO A 1 231 ? 7.725 -6.338 33.646 1.00 43.88 231 PRO A CA 1
ATOM 1677 C C . PRO A 1 231 ? 9.206 -6.783 33.520 1.00 43.88 231 PRO A C 1
ATOM 1679 O O . PRO A 1 231 ? 9.821 -7.178 34.505 1.00 43.88 231 PRO A O 1
ATOM 1682 N N . ARG A 1 232 ? 9.849 -6.569 32.356 1.00 34.25 232 ARG A N 1
ATOM 1683 C CA . ARG A 1 232 ? 11.315 -6.358 32.280 1.00 34.25 232 ARG A CA 1
ATOM 1684 C C . ARG A 1 232 ? 11.722 -5.377 31.173 1.00 34.25 232 ARG A C 1
ATOM 1686 O O . ARG A 1 232 ? 11.373 -5.544 30.010 1.00 34.25 232 ARG A O 1
ATOM 1693 N N . ARG A 1 233 ? 12.479 -4.358 31.593 1.00 31.66 233 ARG A N 1
ATOM 1694 C CA . ARG A 1 233 ? 13.209 -3.362 30.792 1.00 31.66 233 ARG A CA 1
ATOM 1695 C C . ARG A 1 233 ? 14.401 -4.007 30.078 1.00 31.66 233 ARG A C 1
ATOM 1697 O O . ARG A 1 233 ? 15.101 -4.803 30.694 1.00 31.66 233 ARG A O 1
ATOM 1704 N N . TRP A 1 234 ? 14.702 -3.545 28.866 1.00 29.56 234 TRP A N 1
ATOM 1705 C CA . TRP A 1 234 ? 16.025 -3.663 28.248 1.00 29.56 234 TRP A CA 1
ATOM 1706 C C . TRP A 1 234 ? 16.426 -2.322 27.623 1.00 29.56 234 TRP A C 1
ATOM 1708 O O . TRP A 1 234 ? 15.664 -1.735 26.857 1.00 29.56 234 TRP A O 1
ATOM 1718 N N . LEU A 1 235 ? 17.611 -1.833 28.002 1.00 33.59 235 LEU A N 1
ATOM 1719 C CA . LEU A 1 235 ? 18.320 -0.743 27.333 1.00 33.59 235 LEU A CA 1
ATOM 1720 C C . LEU A 1 235 ? 18.899 -1.251 26.005 1.00 33.59 235 LEU A C 1
ATOM 1722 O O . LEU A 1 235 ? 19.397 -2.373 25.948 1.00 33.59 235 LEU A O 1
ATOM 1726 N N . ALA A 1 236 ? 18.938 -0.397 24.981 1.00 32.62 236 ALA A N 1
ATOM 1727 C CA . ALA A 1 236 ? 19.797 -0.605 23.819 1.00 32.62 236 ALA A CA 1
ATOM 1728 C C . ALA A 1 236 ? 20.404 0.723 23.348 1.00 32.62 236 ALA A C 1
ATOM 1730 O O . ALA A 1 236 ? 19.703 1.717 23.162 1.00 32.62 236 ALA A O 1
ATOM 1731 N N . LEU A 1 237 ? 21.728 0.700 23.185 1.00 31.72 237 LEU A N 1
ATOM 1732 C CA . LEU A 1 237 ? 22.560 1.768 22.650 1.00 31.72 237 LEU A CA 1
ATOM 1733 C C . LEU A 1 237 ? 22.335 1.953 21.141 1.00 31.72 237 LEU A C 1
ATOM 1735 O O . LEU A 1 237 ? 22.277 0.986 20.382 1.00 31.72 237 LEU A O 1
ATOM 1739 N N . SER A 1 238 ? 22.311 3.207 20.698 1.00 31.88 238 SER A N 1
ATOM 1740 C CA . SER A 1 238 ? 22.204 3.598 19.291 1.00 31.88 238 SER A CA 1
ATOM 1741 C C . SER A 1 238 ? 23.594 3.717 18.651 1.00 31.88 238 SER A C 1
ATOM 1743 O O . SER A 1 238 ? 24.393 4.555 19.068 1.00 31.88 238 SER A O 1
ATOM 1745 N N . ARG A 1 239 ? 23.879 2.942 17.594 1.00 36.66 239 ARG A N 1
ATOM 1746 C CA . ARG A 1 239 ? 25.029 3.157 16.694 1.00 36.66 239 ARG A CA 1
ATOM 1747 C C . ARG A 1 239 ? 24.569 3.512 15.273 1.00 36.66 239 ARG A C 1
ATOM 1749 O O . ARG A 1 239 ? 23.684 2.876 14.719 1.00 36.66 239 ARG A O 1
ATOM 1756 N N . ALA A 1 240 ? 25.219 4.557 14.760 1.00 32.34 240 ALA A N 1
ATOM 1757 C CA . ALA A 1 240 ? 25.416 5.058 13.395 1.00 32.34 240 ALA A CA 1
ATOM 1758 C C . ALA A 1 240 ? 24.507 4.590 12.233 1.00 32.34 240 ALA A C 1
ATOM 1760 O O . ALA A 1 240 ? 24.448 3.426 11.847 1.00 32.34 240 ALA A O 1
ATOM 1761 N N . ARG A 1 241 ? 23.923 5.605 11.585 1.00 36.31 241 ARG A N 1
ATOM 1762 C CA . ARG A 1 241 ? 23.104 5.585 10.367 1.00 36.31 241 ARG A CA 1
ATOM 1763 C C . ARG A 1 241 ? 23.935 5.210 9.130 1.00 36.31 241 ARG A C 1
ATOM 1765 O O . ARG A 1 241 ? 24.989 5.796 8.902 1.00 36.31 241 ARG A O 1
ATOM 1772 N N . ARG A 1 242 ? 23.407 4.332 8.272 1.00 31.23 242 ARG A N 1
ATOM 1773 C CA . ARG A 1 242 ? 23.760 4.267 6.841 1.00 31.23 242 ARG A CA 1
ATOM 1774 C C . ARG A 1 242 ? 22.472 4.210 6.026 1.00 31.23 242 ARG A C 1
ATOM 1776 O O . ARG A 1 242 ? 21.669 3.296 6.187 1.00 31.23 242 ARG A O 1
ATOM 1783 N N . SER A 1 243 ? 22.257 5.222 5.198 1.00 33.06 243 SER A N 1
ATOM 1784 C CA . SER A 1 243 ? 21.160 5.318 4.240 1.00 33.06 243 SER A CA 1
ATOM 1785 C C . SER A 1 243 ? 21.476 4.470 3.005 1.00 33.06 243 SER A C 1
ATOM 1787 O O . SER A 1 243 ? 22.512 4.656 2.374 1.00 33.06 243 SER A O 1
ATOM 1789 N N . CYS A 1 244 ? 20.582 3.552 2.631 1.00 30.08 244 CYS A N 1
ATOM 1790 C CA . CYS A 1 244 ? 20.592 2.938 1.303 1.00 30.08 244 CYS A CA 1
ATOM 1791 C C . CYS A 1 244 ? 19.631 3.727 0.412 1.00 30.08 244 CYS A C 1
ATOM 1793 O O . CYS A 1 244 ? 18.419 3.726 0.618 1.00 30.08 244 CYS A O 1
ATOM 1795 N N . ARG A 1 245 ? 20.199 4.464 -0.543 1.00 29.88 245 ARG A N 1
ATOM 1796 C CA . ARG A 1 245 ? 19.472 5.218 -1.565 1.00 29.88 245 ARG A CA 1
ATOM 1797 C C . ARG A 1 245 ? 19.010 4.233 -2.641 1.00 29.88 245 ARG A C 1
ATOM 1799 O O . ARG A 1 245 ? 19.839 3.524 -3.204 1.00 29.88 245 ARG A O 1
ATOM 1806 N N . TRP A 1 246 ? 17.713 4.199 -2.939 1.00 29.64 246 TRP A N 1
ATOM 1807 C CA . TRP A 1 246 ? 17.203 3.557 -4.150 1.00 29.64 246 TRP A CA 1
ATOM 1808 C C . TRP A 1 246 ? 17.608 4.433 -5.335 1.00 29.64 246 TRP A C 1
ATOM 1810 O O . TRP A 1 246 ? 17.121 5.550 -5.488 1.00 29.64 246 TRP A O 1
ATOM 1820 N N . THR A 1 247 ? 18.578 3.983 -6.126 1.00 30.81 247 THR A N 1
ATOM 1821 C CA . THR A 1 247 ? 18.931 4.646 -7.383 1.00 30.81 247 THR A CA 1
ATOM 1822 C C . THR A 1 247 ? 18.155 3.994 -8.513 1.00 30.81 247 THR A C 1
ATOM 1824 O O . THR A 1 247 ? 18.433 2.852 -8.877 1.00 30.81 247 THR A O 1
ATOM 1827 N N . ALA A 1 248 ? 17.219 4.741 -9.095 1.00 33.78 248 ALA A N 1
ATOM 1828 C CA . ALA A 1 248 ? 16.753 4.492 -10.447 1.00 33.78 248 ALA A CA 1
ATOM 1829 C C . ALA A 1 248 ? 17.953 4.637 -11.399 1.00 33.78 248 ALA A C 1
ATOM 1831 O O . ALA A 1 248 ? 18.514 5.725 -11.556 1.00 33.78 248 ALA A O 1
ATOM 1832 N N . SER A 1 249 ? 18.397 3.535 -12.002 1.00 30.56 249 SER A N 1
ATOM 1833 C CA . SER A 1 249 ? 19.394 3.589 -13.068 1.00 30.56 249 SER A CA 1
ATOM 1834 C C . SER A 1 249 ? 18.741 4.148 -14.327 1.00 30.56 249 SER A C 1
ATOM 1836 O O . SER A 1 249 ? 18.031 3.453 -15.046 1.00 30.56 249 SER A O 1
ATOM 1838 N N . SER A 1 250 ? 19.023 5.416 -14.612 1.00 33.31 250 SER A N 1
ATOM 1839 C CA . SER A 1 250 ? 18.879 5.974 -15.950 1.00 33.31 250 SER A CA 1
ATOM 1840 C C . SER A 1 250 ? 19.911 5.304 -16.861 1.00 33.31 250 SER A C 1
ATOM 1842 O O . SER A 1 250 ? 21.118 5.534 -16.761 1.00 33.31 250 SER A O 1
ATOM 1844 N N . ALA A 1 251 ? 19.435 4.435 -17.751 1.00 34.44 251 ALA A N 1
ATOM 1845 C CA . ALA A 1 251 ? 20.239 3.869 -18.820 1.00 34.44 251 ALA A CA 1
ATOM 1846 C C . ALA A 1 251 ? 20.652 4.992 -19.786 1.00 34.44 251 ALA A C 1
ATOM 1848 O O . ALA A 1 251 ? 19.907 5.380 -20.687 1.00 34.44 251 ALA A O 1
ATOM 1849 N N . ARG A 1 252 ? 21.863 5.530 -19.607 1.00 36.19 252 ARG A N 1
ATOM 1850 C CA . ARG A 1 252 ? 22.537 6.295 -20.658 1.00 36.19 252 ARG A CA 1
ATOM 1851 C C . ARG A 1 252 ? 22.879 5.321 -21.781 1.00 36.19 252 ARG A C 1
ATOM 1853 O O . ARG A 1 252 ? 23.709 4.430 -21.604 1.00 36.19 252 ARG A O 1
ATOM 1860 N N . ARG A 1 253 ? 22.231 5.499 -22.933 1.00 39.06 253 ARG A N 1
ATOM 1861 C CA . ARG A 1 253 ? 22.626 4.875 -24.200 1.00 39.06 253 ARG A CA 1
ATOM 1862 C C . ARG A 1 253 ? 24.100 5.206 -24.448 1.00 39.06 253 ARG A C 1
ATOM 1864 O O . ARG A 1 253 ? 24.449 6.371 -24.619 1.00 39.06 253 ARG A O 1
ATOM 1871 N N . ARG A 1 254 ? 24.968 4.194 -24.430 1.00 37.88 254 ARG A N 1
ATOM 1872 C CA . ARG A 1 254 ? 26.327 4.314 -24.965 1.00 37.88 254 ARG A CA 1
ATOM 1873 C C . ARG A 1 254 ? 26.201 4.238 -26.484 1.00 37.88 254 ARG A C 1
ATOM 1875 O O . ARG A 1 254 ? 25.745 3.222 -27.001 1.00 37.88 254 ARG A O 1
ATOM 1882 N N . GLY A 1 255 ? 26.538 5.326 -27.173 1.00 44.22 255 GLY A N 1
ATOM 1883 C CA . GLY A 1 255 ? 26.755 5.305 -28.619 1.00 44.22 255 GLY A CA 1
ATOM 1884 C C . GLY A 1 255 ? 27.919 4.370 -28.985 1.00 44.22 255 GLY A C 1
ATOM 1885 O O . GLY A 1 255 ? 28.715 4.014 -28.107 1.00 44.22 255 GLY A O 1
ATOM 1886 N N . PRO A 1 256 ? 28.010 3.934 -30.251 1.00 47.66 256 PRO A N 1
ATOM 1887 C CA . PRO A 1 256 ? 29.055 3.020 -30.689 1.00 47.66 256 PRO A CA 1
ATOM 1888 C C . PRO A 1 256 ? 30.440 3.670 -30.565 1.00 47.66 256 PRO A C 1
ATOM 1890 O O . PRO A 1 256 ? 30.608 4.871 -30.777 1.00 47.66 256 PRO A O 1
ATOM 1893 N N . ARG A 1 257 ? 31.434 2.860 -30.186 1.00 45.25 257 ARG A N 1
ATOM 1894 C CA . ARG A 1 257 ? 32.847 3.259 -30.110 1.00 45.25 257 ARG A CA 1
ATOM 1895 C C . ARG A 1 257 ? 33.371 3.601 -31.516 1.00 45.25 257 ARG A C 1
ATOM 1897 O O . ARG A 1 257 ? 33.046 2.860 -32.444 1.00 45.25 257 ARG A O 1
ATOM 1904 N N . PRO A 1 258 ? 34.198 4.647 -31.689 1.00 46.38 258 PRO A N 1
ATOM 1905 C CA . PRO A 1 258 ? 34.879 4.880 -32.956 1.00 46.38 258 PRO A CA 1
ATOM 1906 C C . PRO A 1 258 ? 35.941 3.793 -33.183 1.00 46.38 258 PRO A C 1
ATOM 1908 O O . PRO A 1 258 ? 36.625 3.377 -32.244 1.00 46.38 258 PRO A O 1
ATOM 1911 N N . GLY A 1 259 ? 36.031 3.307 -34.422 1.00 53.75 259 GLY A N 1
ATOM 1912 C CA . GLY A 1 259 ? 37.053 2.356 -34.859 1.00 53.75 259 GLY A CA 1
ATOM 1913 C C . GLY A 1 259 ? 38.455 2.983 -34.920 1.00 53.75 259 GLY A C 1
ATOM 1914 O O . GLY A 1 259 ? 38.582 4.208 -34.855 1.00 53.75 259 GLY A O 1
ATOM 1915 N N . PRO A 1 260 ? 39.511 2.156 -35.015 1.00 63.03 260 PRO A N 1
ATOM 1916 C CA . PRO A 1 260 ? 40.891 2.633 -35.068 1.00 63.03 260 PRO A CA 1
ATOM 1917 C C . PRO A 1 260 ? 41.195 3.380 -36.384 1.00 63.03 260 PRO A C 1
ATOM 1919 O O . PRO A 1 260 ? 40.550 3.109 -37.400 1.00 63.03 260 PRO A O 1
ATOM 1922 N N . PRO A 1 261 ? 42.168 4.312 -36.388 1.00 53.91 261 PRO A N 1
ATOM 1923 C CA . PRO A 1 261 ? 42.553 5.056 -37.587 1.00 53.91 261 PRO A CA 1
ATOM 1924 C C . PRO A 1 261 ? 43.340 4.175 -38.580 1.00 53.91 261 PRO A C 1
ATOM 1926 O O . PRO A 1 261 ? 44.064 3.277 -38.146 1.00 53.91 261 PRO A O 1
ATOM 1929 N N . PRO A 1 262 ? 43.246 4.427 -39.900 1.00 49.56 262 PRO A N 1
ATOM 1930 C CA . PRO A 1 262 ? 44.041 3.709 -40.895 1.00 49.56 262 PRO A CA 1
ATOM 1931 C C . PRO A 1 262 ? 45.494 4.215 -40.967 1.00 49.56 262 PRO A C 1
ATOM 1933 O O . PRO A 1 262 ? 45.756 5.413 -40.846 1.00 49.56 262 PRO A O 1
ATOM 1936 N N . SER A 1 263 ? 46.430 3.290 -41.202 1.00 41.56 263 SER A N 1
ATOM 1937 C CA . SER A 1 263 ? 47.848 3.562 -41.493 1.00 41.56 263 SER A CA 1
ATOM 1938 C C . SER A 1 263 ? 48.067 4.031 -42.945 1.00 41.56 263 SER A C 1
ATOM 1940 O O . SER A 1 263 ? 47.248 3.710 -43.810 1.00 41.56 263 SER A O 1
ATOM 1942 N N . PRO A 1 264 ? 49.155 4.774 -43.238 1.00 52.62 264 PRO A N 1
ATOM 1943 C CA . PRO A 1 264 ? 49.353 5.430 -44.526 1.00 52.62 264 PRO A CA 1
ATOM 1944 C C . PRO A 1 264 ? 50.250 4.602 -45.456 1.00 52.62 264 PRO A C 1
ATOM 1946 O O . PRO A 1 264 ? 51.378 4.323 -45.079 1.00 52.62 264 PRO A O 1
ATOM 1949 N N . GLU A 1 265 ? 49.805 4.292 -46.679 1.00 36.38 265 GLU A N 1
ATOM 1950 C CA . GLU A 1 265 ? 50.679 4.335 -47.865 1.00 36.38 265 GLU A CA 1
ATOM 1951 C C . GLU A 1 265 ? 49.929 4.189 -49.209 1.00 36.38 265 GLU A C 1
ATOM 1953 O O . GLU A 1 265 ? 49.305 3.176 -49.496 1.00 36.38 265 GLU A O 1
ATOM 1958 N N . GLN A 1 266 ? 50.076 5.251 -50.010 1.00 35.91 266 GLN A N 1
ATOM 1959 C CA . GLN A 1 266 ? 50.328 5.329 -51.458 1.00 35.91 266 GLN A CA 1
ATOM 1960 C C . GLN A 1 266 ? 49.286 5.026 -52.570 1.00 35.91 266 GLN A C 1
ATOM 1962 O O . GLN A 1 266 ? 48.776 3.927 -52.736 1.00 35.91 266 GLN A O 1
ATOM 1967 N N . ALA A 1 267 ? 49.209 6.054 -53.443 1.00 32.75 267 ALA A N 1
ATOM 1968 C CA . ALA A 1 267 ? 48.876 6.115 -54.880 1.00 32.75 267 ALA A CA 1
ATOM 1969 C C . ALA A 1 267 ? 47.397 5.924 -55.297 1.00 32.75 267 ALA A C 1
ATOM 1971 O O . ALA A 1 267 ? 46.740 4.987 -54.888 1.00 32.75 267 ALA A O 1
ATOM 1972 N N . GLY A 1 268 ? 46.774 6.742 -56.152 1.00 31.52 268 GLY A N 1
ATOM 1973 C CA . GLY A 1 268 ? 47.214 7.877 -56.955 1.00 31.52 268 GLY A CA 1
ATOM 1974 C C . GLY A 1 268 ? 46.086 8.351 -57.898 1.00 31.52 268 GLY A C 1
ATOM 1975 O O . GLY A 1 268 ? 45.113 7.650 -58.145 1.00 31.52 268 GLY A O 1
ATOM 1976 N N . THR A 1 269 ? 46.284 9.547 -58.461 1.00 36.97 269 THR A N 1
ATOM 1977 C CA . THR A 1 269 ? 45.694 10.121 -59.695 1.00 36.97 269 THR A CA 1
ATOM 1978 C C . THR A 1 269 ? 44.257 10.697 -59.737 1.00 36.97 269 THR A C 1
ATOM 1980 O O . THR A 1 269 ? 43.266 10.000 -59.870 1.00 36.97 269 THR A O 1
ATOM 1983 N N . ARG A 1 270 ? 44.245 12.044 -59.812 1.00 34.62 270 ARG A N 1
ATOM 1984 C CA . ARG A 1 270 ? 43.549 12.948 -60.767 1.00 34.62 270 ARG A CA 1
ATOM 1985 C C . ARG A 1 270 ? 42.009 12.928 -60.864 1.00 34.62 270 ARG A C 1
ATOM 1987 O O . ARG A 1 270 ? 41.427 12.074 -61.511 1.00 34.62 270 ARG A O 1
ATOM 1994 N N . SER A 1 271 ? 41.387 14.064 -60.536 1.00 35.72 271 SER A N 1
ATOM 1995 C CA . SER A 1 271 ? 40.961 15.080 -61.530 1.00 35.72 271 SER A CA 1
ATOM 1996 C C . SER A 1 271 ? 40.317 16.306 -60.856 1.00 35.72 271 SER A C 1
ATOM 1998 O O . SER A 1 271 ? 39.757 16.226 -59.768 1.00 35.72 271 SER A O 1
ATOM 2000 N N . ARG A 1 272 ? 40.511 17.476 -61.478 1.00 36.59 272 ARG A N 1
ATOM 2001 C CA . ARG A 1 272 ? 40.107 18.821 -61.030 1.00 36.59 272 ARG A CA 1
ATOM 2002 C C . ARG A 1 272 ? 38.722 19.181 -61.594 1.00 36.59 272 ARG A C 1
ATOM 2004 O O . ARG A 1 272 ? 38.466 18.877 -62.752 1.00 36.59 272 ARG A O 1
ATOM 2011 N N . GLY A 1 273 ? 37.913 19.933 -60.843 1.00 32.59 273 GLY A N 1
ATOM 2012 C CA . GLY A 1 273 ? 36.701 20.631 -61.316 1.00 32.59 273 GLY A CA 1
ATOM 2013 C C . GLY A 1 273 ? 36.082 21.498 -60.203 1.00 32.59 273 GLY A C 1
ATOM 2014 O O . GLY A 1 273 ? 36.299 21.167 -59.043 1.00 32.59 273 GLY A O 1
ATOM 2015 N N . PRO A 1 274 ? 35.446 22.652 -60.494 1.00 46.22 274 PRO A N 1
ATOM 2016 C CA . PRO A 1 274 ? 35.771 23.901 -59.801 1.00 46.22 274 PRO A CA 1
ATOM 2017 C C . PRO A 1 274 ? 34.871 24.307 -58.625 1.00 46.22 274 PRO A C 1
ATOM 2019 O O . PRO A 1 274 ? 33.758 23.836 -58.423 1.00 46.22 274 PRO A O 1
ATOM 2022 N N . LYS A 1 275 ? 35.441 25.251 -57.870 1.00 35.97 275 LYS A N 1
ATOM 2023 C CA . LYS A 1 275 ? 34.944 25.933 -56.677 1.00 35.97 275 LYS A CA 1
ATOM 2024 C C . LYS A 1 275 ? 33.868 26.968 -57.028 1.00 35.97 275 LYS A C 1
ATOM 2026 O O . LYS A 1 275 ? 34.078 27.756 -57.945 1.00 35.97 275 LYS A O 1
ATOM 2031 N N . HIS A 1 276 ? 32.826 27.066 -56.204 1.00 38.66 276 HIS A N 1
ATOM 2032 C CA . HIS A 1 276 ? 32.053 28.298 -56.042 1.00 38.66 276 HIS A CA 1
ATOM 2033 C C . HIS A 1 276 ? 32.028 28.715 -54.569 1.00 38.66 276 HIS A C 1
ATOM 2035 O O . HIS A 1 276 ? 31.750 27.915 -53.677 1.00 38.66 276 HIS A O 1
ATOM 2041 N N . CYS A 1 277 ? 32.391 29.977 -54.349 1.00 31.62 277 CYS A N 1
ATOM 2042 C CA . CYS A 1 277 ? 32.436 30.675 -53.073 1.00 31.62 277 CYS A CA 1
ATOM 2043 C C . CYS A 1 277 ? 31.031 31.138 -52.652 1.00 31.62 277 CYS A C 1
ATOM 2045 O O . CYS A 1 277 ? 30.287 31.656 -53.480 1.00 31.62 277 CYS A O 1
ATOM 2047 N N . GLY A 1 278 ? 30.718 31.031 -51.359 1.00 38.09 278 GLY A N 1
ATOM 2048 C CA . GLY A 1 278 ? 29.594 31.701 -50.693 1.00 38.09 278 GLY A CA 1
ATOM 2049 C C . GLY A 1 278 ? 30.060 32.261 -49.334 1.00 38.09 278 GLY A C 1
ATOM 2050 O O . GLY A 1 278 ? 30.930 31.638 -48.720 1.00 38.09 278 GLY A O 1
ATOM 2051 N N . PRO A 1 279 ? 29.581 33.442 -48.896 1.00 47.31 279 PRO A N 1
ATOM 2052 C CA . PRO A 1 279 ? 30.185 34.217 -47.802 1.00 47.31 279 PRO A CA 1
ATOM 2053 C C . PRO A 1 279 ? 29.778 33.744 -46.385 1.00 47.31 279 PRO A C 1
ATOM 2055 O O . PRO A 1 279 ? 28.855 32.938 -46.255 1.00 47.31 279 PRO A O 1
ATOM 2058 N N . PRO A 1 280 ? 30.471 34.211 -45.318 1.00 48.09 280 PRO A N 1
ATOM 2059 C CA . PRO A 1 280 ? 30.512 33.521 -44.028 1.00 48.09 280 PRO A CA 1
ATOM 2060 C C . PRO A 1 280 ? 29.639 34.125 -42.908 1.00 48.09 280 PRO A C 1
ATOM 2062 O O . PRO A 1 280 ? 29.295 35.300 -42.927 1.00 48.09 280 PRO A O 1
ATOM 2065 N N . ALA A 1 281 ? 29.426 33.272 -41.896 1.00 35.94 281 ALA A N 1
ATOM 2066 C CA . ALA A 1 281 ? 29.288 33.511 -40.450 1.00 35.94 281 ALA A CA 1
ATOM 2067 C C . ALA A 1 281 ? 28.191 34.452 -39.895 1.00 35.94 281 ALA A C 1
ATOM 2069 O O . ALA A 1 281 ? 28.207 35.663 -40.081 1.00 35.94 281 ALA A O 1
ATOM 2070 N N . GLY A 1 282 ? 27.342 33.873 -39.037 1.00 34.03 282 GLY A N 1
ATOM 2071 C CA . GLY A 1 282 ? 26.537 34.564 -38.027 1.00 34.03 282 GLY A CA 1
ATOM 2072 C C . GLY A 1 282 ? 26.176 33.594 -36.894 1.00 34.03 282 GLY A C 1
ATOM 2073 O O . GLY A 1 282 ? 25.451 32.628 -37.115 1.00 34.03 282 GLY A O 1
ATOM 2074 N N . GLU A 1 283 ? 26.757 33.817 -35.716 1.00 37.38 283 GLU A N 1
ATOM 2075 C CA . GLU A 1 283 ? 26.629 33.027 -34.479 1.00 37.38 283 GLU A CA 1
ATOM 2076 C C . GLU A 1 283 ? 25.256 33.178 -33.766 1.00 37.38 283 GLU A C 1
ATOM 2078 O O . GLU A 1 283 ? 24.457 34.040 -34.137 1.00 37.38 283 GLU A O 1
ATOM 2083 N N . PRO A 1 284 ? 24.949 32.331 -32.754 1.00 44.09 284 PRO A N 1
ATOM 2084 C CA . PRO A 1 284 ? 23.586 32.032 -32.313 1.00 44.09 284 PRO A CA 1
ATOM 2085 C C . PRO A 1 284 ? 23.084 32.921 -31.162 1.00 44.09 284 PRO A C 1
ATOM 2087 O O . PRO A 1 284 ? 23.845 33.327 -30.287 1.00 44.09 284 PRO A O 1
ATOM 2090 N N . GLN A 1 285 ? 21.764 33.137 -31.096 1.00 35.03 285 GLN A N 1
ATOM 2091 C CA . GLN A 1 285 ? 21.087 33.749 -29.943 1.00 35.03 285 GLN A CA 1
ATOM 2092 C C . GLN A 1 285 ? 20.187 32.737 -29.198 1.00 35.03 285 GLN A C 1
ATOM 2094 O O . GLN A 1 285 ? 19.505 31.933 -29.841 1.00 35.03 285 GLN A O 1
ATOM 2099 N N . PRO A 1 286 ? 20.169 32.767 -27.849 1.00 41.84 286 PRO A N 1
ATOM 2100 C CA . PRO A 1 286 ? 19.451 31.818 -27.000 1.00 41.84 286 PRO A CA 1
ATOM 2101 C C . PRO A 1 286 ? 18.017 32.276 -26.689 1.00 41.84 286 PRO A C 1
ATOM 2103 O O . PRO A 1 286 ? 17.775 33.446 -26.401 1.00 41.84 286 PRO A O 1
ATOM 2106 N N . TRP A 1 287 ? 17.065 31.340 -26.642 1.00 30.02 287 TRP A N 1
ATOM 2107 C CA . TRP A 1 287 ? 15.731 31.596 -26.096 1.00 30.02 287 TRP A CA 1
ATOM 2108 C C . TRP A 1 287 ? 15.661 31.116 -24.640 1.00 30.02 287 TRP A C 1
ATOM 2110 O O . TRP A 1 287 ? 15.698 29.924 -24.341 1.00 30.02 287 TRP A O 1
ATOM 2120 N N . ALA A 1 288 ? 15.565 32.077 -23.723 1.00 32.53 288 ALA A N 1
ATOM 2121 C CA . ALA A 1 288 ? 15.174 31.868 -22.337 1.00 32.53 288 ALA A CA 1
ATOM 2122 C C . ALA A 1 288 ? 13.808 32.522 -22.088 1.00 32.53 288 ALA A C 1
ATOM 2124 O O . ALA A 1 288 ? 13.474 33.569 -22.636 1.00 32.53 288 ALA A O 1
ATOM 2125 N N . ALA A 1 289 ? 13.036 31.839 -21.249 1.00 34.16 289 ALA A N 1
ATOM 2126 C CA . ALA A 1 289 ? 11.669 32.083 -20.817 1.00 34.16 289 ALA A CA 1
ATOM 2127 C C . ALA A 1 289 ? 11.268 33.539 -20.512 1.00 34.16 289 ALA A C 1
ATOM 2129 O O . ALA A 1 289 ? 12.029 34.284 -19.901 1.00 34.16 289 ALA A O 1
ATOM 2130 N N . ARG A 1 290 ? 9.980 33.848 -20.731 1.00 34.75 290 ARG A N 1
ATOM 2131 C CA . ARG A 1 290 ? 9.184 34.714 -19.839 1.00 34.75 290 ARG A CA 1
ATOM 2132 C C . ARG A 1 290 ? 7.681 34.431 -19.979 1.00 34.75 290 ARG A C 1
ATOM 2134 O O . ARG A 1 290 ? 7.053 34.792 -20.962 1.00 34.75 290 ARG A O 1
ATOM 2141 N N . PHE A 1 291 ? 7.113 33.819 -18.940 1.00 35.59 291 PHE A N 1
ATOM 2142 C CA . PHE A 1 291 ? 5.694 33.896 -18.582 1.00 35.59 291 PHE A CA 1
ATOM 2143 C C . PHE A 1 291 ? 5.618 34.540 -17.197 1.00 35.59 291 PHE A C 1
ATOM 2145 O O . PHE A 1 291 ? 6.237 34.034 -16.261 1.00 35.59 291 PHE A O 1
ATOM 2152 N N . ARG A 1 292 ? 4.883 35.649 -17.087 1.00 38.34 292 ARG A N 1
ATOM 2153 C CA . ARG A 1 292 ? 4.270 36.280 -15.894 1.00 38.34 292 ARG A CA 1
ATOM 2154 C C . ARG A 1 292 ? 3.756 37.645 -16.369 1.00 38.34 292 ARG A C 1
ATOM 2156 O O . ARG A 1 292 ? 4.471 38.306 -17.104 1.00 38.34 292 ARG A O 1
ATOM 2163 N N . ARG A 1 293 ? 2.609 38.183 -15.976 1.00 38.41 293 ARG A N 1
ATOM 2164 C CA . ARG A 1 293 ? 1.375 37.744 -15.308 1.00 38.41 293 ARG A CA 1
ATOM 2165 C C . ARG A 1 293 ? 0.422 38.933 -15.517 1.00 38.41 293 ARG A C 1
ATOM 2167 O O . ARG A 1 293 ? 0.867 40.075 -15.490 1.00 38.41 293 ARG A O 1
ATOM 2174 N N . SER A 1 294 ? -0.852 38.647 -15.720 1.00 44.75 294 SER A N 1
ATOM 2175 C CA . SER A 1 294 ? -1.955 39.607 -15.804 1.00 44.75 294 SER A CA 1
ATOM 2176 C C . SER A 1 294 ? -2.282 40.221 -14.436 1.00 44.75 294 SER A C 1
ATOM 2178 O O . SER A 1 294 ? -2.225 39.478 -13.460 1.00 44.75 294 SER A O 1
ATOM 2180 N N . THR A 1 295 ? -2.678 41.504 -14.399 1.00 50.56 295 THR A N 1
ATOM 2181 C CA . THR A 1 295 ? -3.850 42.070 -13.668 1.00 50.56 295 THR A CA 1
ATOM 2182 C C . THR A 1 295 ? -3.939 43.599 -13.863 1.00 50.56 295 THR A C 1
ATOM 2184 O O . THR A 1 295 ? -2.915 44.256 -13.681 1.00 50.56 295 THR A O 1
ATOM 2187 N N . PRO A 1 296 ? -5.126 44.175 -14.157 1.00 62.31 296 PRO A N 1
ATOM 2188 C CA . PRO A 1 296 ? -5.388 45.619 -14.069 1.00 62.31 296 PRO A CA 1
ATOM 2189 C C . PRO A 1 296 ? -6.418 46.013 -12.978 1.00 62.31 296 PRO A C 1
ATOM 2191 O O . PRO A 1 296 ? -7.116 45.137 -12.465 1.00 62.31 296 PRO A O 1
ATOM 2194 N N . LEU A 1 297 ? -6.534 47.345 -12.764 1.00 44.97 297 LEU A N 1
ATOM 2195 C CA . LEU A 1 297 ? -7.589 48.192 -12.127 1.00 44.97 297 LEU A CA 1
ATOM 2196 C C . LEU A 1 297 ? -7.204 48.867 -10.788 1.00 44.97 297 LEU A C 1
ATOM 2198 O O . LEU A 1 297 ? -6.466 48.246 -10.022 1.00 44.97 297 LEU A O 1
ATOM 2202 N N . PRO A 1 298 ? -7.826 50.008 -10.385 1.00 64.38 298 PRO A N 1
ATOM 2203 C CA . PRO A 1 298 ? -8.477 51.149 -11.097 1.00 64.38 298 PRO A CA 1
ATOM 2204 C C . PRO A 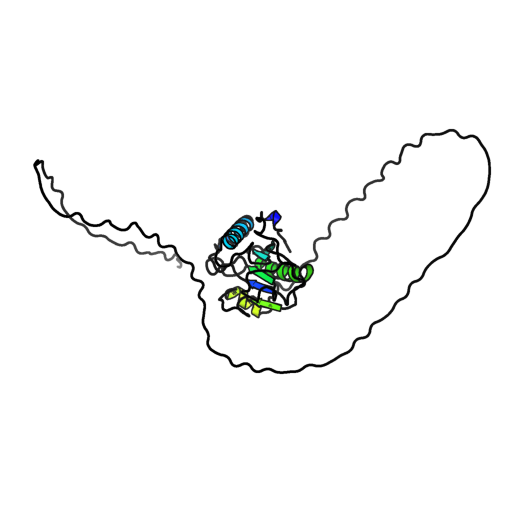1 298 ? -8.017 52.518 -10.477 1.00 64.38 298 PRO A C 1
ATOM 2206 O O . PRO A 1 298 ? -7.037 52.495 -9.726 1.00 64.38 298 PRO A O 1
ATOM 2209 N N . PRO A 1 299 ? -8.702 53.682 -10.621 1.00 67.50 299 PRO A N 1
ATOM 2210 C CA . PRO A 1 299 ? -9.705 54.156 -11.594 1.00 67.50 299 PRO A CA 1
ATOM 2211 C C . PRO A 1 299 ? -9.137 55.000 -12.747 1.00 67.50 299 PRO A C 1
ATOM 2213 O O . PRO A 1 299 ? -8.016 55.538 -12.617 1.00 67.50 299 PRO A O 1
#

InterPro domains:
  IPR002502 N-acetylmuramoyl-L-alanine amidase domain [cd06583] (25-158)
  IPR006619 Peptidoglycan recognition protein family domain, metazoa/bacteria [SM00701] (1-151)
  IPR015510 Peptidoglycan recognition protein [PTHR11022] (2-166)
  IPR036505 N-acetylmuramoyl-L-alanine amidase/PGRP domain superfamily [G3DSA:3.40.80.10] (1-168)
  IPR036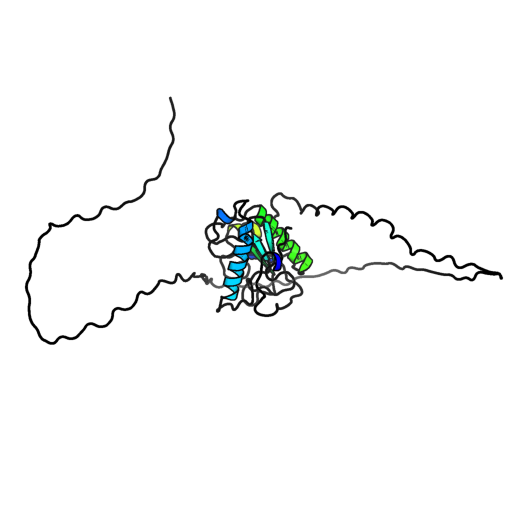505 N-acetylmuramoyl-L-alanine amidase/PGRP domain superfamily [SSF55846] (2-166)

Secondary structure (DSSP, 8-state):
--EE-HHHHTPPPPSSPPPB-S-EEEEEEEE-SS-B-GGGGSGGGGGGHHHHHHHHHHHHHH-TTT--SS-SSSEEE-TTS-EEESS-TTB--SSS-TTTTTT-EEEEES--SSBS-SPPHHHHHHHHHHHHHHHHHH-EEEEEEETTTTSSS-TT-HHHHHHHHTT-PPTTS-PPPPPPPPPPPPPPPPPPPP----PPP-----------------------------------------------------PPPPPPPPPP-----------------------------------

Organism: NCBI:txid1348663

Radius of gyration: 35.29 Å; chains: 1; bounding box: 113×106×98 Å